Protein AF-A0A1J8QRZ2-F1 (afdb_monomer_lite)

Organism: NCBI:txid180088

Sequence (236 aa):
MCVGFYTLEHPEYALTNITEEYKTYGSSRGDLVSSFLSSTSSRPLEEDVHSLIPCDARYAGFNLLLLAPSAHGENNLSFDGAYATNHGGGGTISVRALTDAERRCGGMSNGIDGQGAEAWPKVQHGLRSFKSIISAVSPGTPEKELAENLFELLTWKSPQMPRARLELRNTIQVEPLTIQGSQDFYGTRLSTVILVKRNGEVLFIERDRWKFVDGTPILSDPSSQREFRFKLQQLD

InterPro domains:
  IPR008551 Transport and Golgi organisation protein 2 [PF05742] (14-209)
  IPR008551 Transport and Golgi organisation protein 2 [PTHR17985] (14-234)

pLDDT: mean 82.51, std 14.22, range [21.55, 95.25]

Structure (mmCIF, N/CA/C/O backbone):
data_AF-A0A1J8QRZ2-F1
#
_entry.id   AF-A0A1J8QRZ2-F1
#
loop_
_atom_site.group_PDB
_atom_site.id
_atom_site.type_symbol
_atom_site.label_atom_id
_atom_site.label_alt_id
_atom_site.label_comp_id
_atom_site.label_asym_id
_atom_site.label_entity_id
_atom_site.label_seq_id
_atom_site.pdbx_PDB_ins_code
_atom_site.Cartn_x
_atom_site.Cartn_y
_atom_site.Cartn_z
_atom_site.occupancy
_atom_site.B_iso_or_equiv
_atom_site.auth_seq_id
_atom_site.auth_comp_id
_atom_site.auth_asym_id
_atom_site.auth_atom_id
_atom_site.pdbx_PDB_model_num
ATOM 1 N N . MET A 1 1 ? -6.855 -4.480 15.068 1.00 21.55 1 MET A N 1
ATOM 2 C CA . MET A 1 1 ? -5.980 -3.472 14.457 1.00 21.55 1 MET A CA 1
ATOM 3 C C . MET A 1 1 ? -5.493 -4.095 13.169 1.00 21.55 1 MET A C 1
ATOM 5 O O . MET A 1 1 ? -4.702 -5.025 13.230 1.00 21.55 1 MET A O 1
ATOM 9 N N . CYS A 1 2 ? -6.097 -3.699 12.054 1.00 23.20 2 CYS A N 1
ATOM 10 C CA . CYS A 1 2 ? -5.606 -4.022 10.720 1.00 23.20 2 CYS A CA 1
ATOM 11 C C . CYS A 1 2 ? -4.668 -2.868 10.336 1.00 23.20 2 CYS A C 1
ATOM 13 O O . CYS A 1 2 ? -5.019 -1.718 10.602 1.00 23.20 2 CYS A O 1
ATOM 15 N N . VAL A 1 3 ? -3.472 -3.150 9.818 1.00 28.30 3 VAL A N 1
ATOM 16 C CA . VAL A 1 3 ? -2.582 -2.111 9.278 1.00 28.30 3 VAL A CA 1
ATOM 17 C C . VAL A 1 3 ? -2.417 -2.394 7.798 1.00 28.30 3 VAL A C 1
ATOM 19 O O . VAL A 1 3 ? -1.728 -3.335 7.406 1.00 28.30 3 VAL A O 1
ATOM 22 N N . GLY A 1 4 ? -3.092 -1.583 6.997 1.00 33.22 4 GLY A N 1
ATOM 23 C CA . GLY A 1 4 ? -2.929 -1.497 5.556 1.00 33.22 4 GLY A CA 1
ATOM 24 C C . GLY A 1 4 ? -2.355 -0.131 5.192 1.00 33.22 4 GLY A C 1
ATOM 25 O O . GLY A 1 4 ? -2.570 0.863 5.886 1.00 33.22 4 GLY A O 1
ATOM 26 N N . PHE A 1 5 ? -1.587 -0.088 4.111 1.00 36.22 5 PHE A N 1
ATOM 27 C CA . PHE A 1 5 ? -1.236 1.155 3.422 1.00 36.22 5 PHE A CA 1
ATOM 28 C C . PHE A 1 5 ? -2.434 1.533 2.491 1.00 36.22 5 PHE A C 1
ATOM 30 O O . PHE A 1 5 ? -3.215 0.641 2.176 1.00 36.22 5 PHE A O 1
ATOM 37 N N . TYR A 1 6 ? -2.546 2.796 2.030 1.00 38.25 6 TYR A N 1
ATOM 38 C CA . TYR A 1 6 ? -3.347 3.326 0.871 1.00 38.25 6 TYR A CA 1
ATOM 39 C C . TYR A 1 6 ? -4.758 3.982 1.035 1.00 38.25 6 TYR A C 1
ATOM 41 O O . TYR A 1 6 ? -5.626 3.499 1.734 1.00 38.25 6 TYR A O 1
ATOM 49 N N . THR A 1 7 ? -4.959 5.079 0.279 1.00 26.14 7 THR A N 1
ATOM 50 C CA . THR A 1 7 ? -6.003 6.152 0.220 1.00 26.14 7 THR A CA 1
ATOM 51 C C . THR A 1 7 ? -7.511 5.810 0.243 1.00 26.14 7 THR A C 1
ATOM 53 O O . THR A 1 7 ? -7.913 4.701 -0.067 1.00 26.14 7 THR A O 1
ATOM 56 N N . LEU A 1 8 ? -8.318 6.837 0.573 1.00 30.48 8 LEU A N 1
ATOM 57 C CA . LEU A 1 8 ? -9.558 6.852 1.376 1.00 30.48 8 LEU A CA 1
ATOM 58 C C . LEU A 1 8 ? -10.948 6.665 0.721 1.00 30.48 8 LEU A C 1
ATOM 60 O O . LEU A 1 8 ? -11.144 6.970 -0.450 1.00 30.48 8 LEU A O 1
ATOM 64 N N . GLU A 1 9 ? -11.869 6.330 1.650 1.00 31.03 9 GLU A N 1
ATOM 65 C CA . GLU A 1 9 ? -13.350 6.271 1.706 1.00 31.03 9 GLU A CA 1
ATOM 66 C C . GLU A 1 9 ? -14.054 5.084 1.030 1.00 31.03 9 GLU A C 1
ATOM 68 O O . GLU A 1 9 ? -14.375 5.160 -0.144 1.00 31.03 9 GLU A O 1
ATOM 73 N N . HIS A 1 10 ? -14.344 4.055 1.856 1.00 38.44 10 HIS A N 1
ATOM 74 C CA . HIS A 1 10 ? -15.215 2.880 1.643 1.00 38.44 10 HIS A CA 1
ATOM 75 C C . HIS A 1 10 ? -15.037 2.096 0.330 1.00 38.44 10 HIS A C 1
ATOM 77 O O . HIS A 1 10 ? -15.152 2.665 -0.744 1.00 38.44 10 HIS A O 1
ATOM 83 N N . PRO A 1 11 ? -15.126 0.757 0.373 1.00 52.44 11 PRO A N 1
ATOM 84 C CA . PRO A 1 11 ? -14.243 -0.234 1.018 1.00 52.44 11 PRO A CA 1
ATOM 85 C C . PRO A 1 11 ? -12.719 -0.035 0.802 1.00 52.44 11 PRO A C 1
ATOM 87 O O . PRO A 1 11 ? -12.290 0.702 -0.080 1.00 52.44 11 PRO A O 1
ATOM 90 N N . GLU A 1 12 ? -11.872 -0.671 1.625 1.00 65.81 12 GLU A N 1
ATOM 91 C CA . GLU A 1 12 ? -10.408 -0.471 1.580 1.00 65.81 12 GLU A CA 1
ATOM 92 C C . GLU A 1 12 ? -9.757 -1.365 0.519 1.00 65.81 12 GLU A C 1
ATOM 94 O O . GLU A 1 12 ? -10.113 -2.532 0.367 1.00 65.81 12 GLU A O 1
ATOM 99 N N . TYR A 1 13 ? -8.767 -0.850 -0.207 1.00 58.78 13 TYR A N 1
ATOM 100 C CA . TYR A 1 13 ? -8.016 -1.643 -1.175 1.00 58.78 13 TYR A CA 1
ATOM 101 C C . TYR A 1 13 ? -6.544 -1.238 -1.226 1.00 58.78 13 TYR A C 1
ATOM 103 O O . TYR A 1 13 ? -6.167 -0.107 -0.927 1.00 58.78 13 TYR A O 1
ATOM 111 N N . ALA A 1 14 ? -5.698 -2.167 -1.657 1.00 72.88 14 ALA A N 1
ATOM 112 C CA . ALA A 1 14 ? -4.287 -1.920 -1.912 1.00 72.88 14 ALA A CA 1
ATOM 113 C C . ALA A 1 14 ? -3.900 -2.519 -3.257 1.00 72.88 14 ALA A C 1
ATOM 115 O O . ALA A 1 14 ? -4.037 -3.722 -3.435 1.00 72.88 14 ALA A O 1
ATOM 116 N N . LEU A 1 15 ? -3.378 -1.713 -4.182 1.00 77.25 15 LEU A N 1
ATOM 117 C CA . LEU A 1 15 ? -2.966 -2.164 -5.514 1.00 77.25 15 LEU A CA 1
ATOM 118 C C . LEU A 1 15 ? -1.449 -2.024 -5.680 1.00 77.25 15 LEU A C 1
ATOM 120 O O . LEU A 1 15 ? -0.901 -0.931 -5.533 1.00 77.25 15 LEU A O 1
ATOM 124 N N . THR A 1 16 ? -0.766 -3.102 -6.062 1.00 78.56 16 THR A N 1
ATOM 125 C CA . THR A 1 16 ? 0.620 -3.043 -6.541 1.00 78.56 16 THR A CA 1
ATOM 126 C C . THR A 1 16 ? 0.708 -3.540 -7.974 1.00 78.56 16 THR A C 1
ATOM 128 O O . THR A 1 16 ? 0.059 -4.501 -8.381 1.00 78.56 16 THR A O 1
ATOM 131 N N . ASN A 1 17 ? 1.554 -2.882 -8.759 1.00 83.88 17 ASN A N 1
ATOM 132 C CA . ASN A 1 17 ? 1.866 -3.326 -10.109 1.00 83.88 17 ASN A CA 1
ATOM 133 C C . ASN A 1 17 ? 2.934 -4.411 -10.026 1.00 83.88 17 ASN A C 1
ATOM 135 O O . ASN A 1 17 ? 3.971 -4.187 -9.400 1.00 83.88 17 ASN A O 1
ATOM 139 N N . ILE A 1 18 ? 2.712 -5.551 -10.674 1.00 85.75 18 ILE A N 1
ATOM 140 C CA . ILE A 1 18 ? 3.735 -6.593 -10.772 1.00 85.75 18 ILE A CA 1
ATOM 141 C C . ILE A 1 18 ? 4.922 -6.050 -11.578 1.00 85.75 18 ILE A C 1
ATOM 143 O O . ILE A 1 18 ? 4.765 -5.313 -12.552 1.00 85.75 18 ILE A O 1
ATOM 147 N N . THR A 1 19 ? 6.130 -6.392 -11.138 1.00 81.94 19 THR A N 1
ATOM 148 C CA . THR A 1 19 ? 7.371 -6.023 -11.823 1.00 81.94 19 THR A CA 1
ATOM 149 C C . THR A 1 19 ? 7.589 -6.954 -13.001 1.00 81.94 19 THR A C 1
ATOM 151 O O . THR A 1 19 ? 8.046 -8.079 -12.831 1.00 81.94 19 THR A O 1
ATOM 154 N N . GLU A 1 20 ? 7.277 -6.466 -14.192 1.00 81.44 20 GLU A N 1
ATOM 155 C CA . GLU A 1 20 ? 7.371 -7.212 -15.443 1.00 81.44 20 GLU A CA 1
ATOM 156 C C . GLU A 1 20 ? 7.857 -6.317 -16.588 1.00 81.44 20 GLU A C 1
ATOM 158 O O . GLU A 1 20 ? 8.000 -5.097 -16.435 1.00 81.44 20 GLU A O 1
ATOM 163 N N . GLU A 1 21 ? 8.139 -6.927 -17.738 1.00 82.06 21 GLU A N 1
ATOM 164 C CA . GLU A 1 21 ? 8.450 -6.188 -18.960 1.00 82.06 21 GLU A CA 1
ATOM 165 C C . GLU A 1 21 ? 7.265 -5.322 -19.392 1.00 82.06 21 GLU A C 1
ATOM 167 O O . GLU A 1 21 ? 6.104 -5.727 -19.306 1.00 82.06 21 GLU A O 1
ATOM 172 N N . TYR A 1 22 ? 7.565 -4.119 -19.881 1.00 79.12 22 TYR A N 1
ATOM 173 C CA . TYR A 1 22 ? 6.534 -3.188 -20.310 1.00 79.12 22 TYR A CA 1
ATOM 174 C C . TYR A 1 22 ? 5.743 -3.757 -21.493 1.00 79.12 22 TYR A C 1
ATOM 176 O O . TYR A 1 22 ? 6.306 -4.084 -22.537 1.00 79.12 22 TYR A O 1
ATOM 184 N N . LYS A 1 23 ? 4.422 -3.828 -21.328 1.00 85.19 23 LYS A N 1
ATOM 185 C CA . LYS A 1 23 ? 3.455 -4.206 -22.361 1.00 85.19 23 LYS A CA 1
ATOM 186 C C . LYS A 1 23 ? 2.244 -3.286 -22.274 1.00 85.19 23 LYS A C 1
ATOM 188 O O . LYS A 1 23 ? 1.902 -2.800 -21.194 1.00 85.19 23 LYS A O 1
ATOM 193 N N . THR A 1 24 ? 1.600 -3.047 -23.409 1.00 85.75 24 THR A N 1
ATOM 194 C CA . THR A 1 24 ? 0.369 -2.260 -23.487 1.00 85.75 24 THR A CA 1
ATOM 195 C C . THR A 1 24 ? -0.848 -3.164 -23.334 1.00 85.75 24 THR A C 1
ATOM 197 O O . THR A 1 24 ? -0.890 -4.277 -23.854 1.00 85.75 24 THR A O 1
ATOM 200 N N . TYR A 1 25 ? -1.847 -2.673 -22.607 1.00 87.62 25 TYR A N 1
ATOM 201 C CA . TYR A 1 25 ? -3.104 -3.369 -22.354 1.00 87.62 25 TYR A CA 1
ATOM 202 C C . TYR A 1 25 ? -4.261 -2.397 -22.570 1.00 87.62 25 TYR A C 1
ATOM 204 O O . TYR A 1 25 ? -4.113 -1.202 -22.323 1.00 87.62 25 TYR A O 1
ATOM 212 N N . GLY A 1 26 ? -5.397 -2.908 -23.047 1.00 85.12 26 GLY A N 1
ATOM 213 C CA . GLY A 1 26 ? -6.588 -2.096 -23.320 1.00 85.12 26 GLY A CA 1
ATOM 214 C C . GLY A 1 26 ? -7.376 -1.694 -22.070 1.00 85.12 26 GLY A C 1
ATOM 215 O O . GLY A 1 26 ? -8.249 -0.840 -22.168 1.00 85.12 26 GLY A O 1
ATOM 216 N N . SER A 1 27 ? -7.074 -2.291 -20.913 1.00 88.50 27 SER A N 1
ATOM 217 C CA . SER A 1 27 ? -7.797 -2.075 -19.655 1.00 88.50 27 SER A CA 1
ATOM 218 C C . SER A 1 27 ? -6.910 -1.413 -18.600 1.00 88.50 27 SER A C 1
ATOM 220 O O . SER A 1 27 ? -5.718 -1.725 -18.483 1.00 88.50 27 SER A O 1
ATOM 222 N N . SER A 1 28 ? -7.493 -0.520 -17.797 1.00 88.19 28 SER A N 1
ATOM 223 C CA . SER A 1 28 ? -6.791 0.167 -16.714 1.00 88.19 28 SER A CA 1
ATOM 224 C C . SER A 1 28 ? -6.999 -0.567 -15.397 1.00 88.19 28 SER A C 1
ATOM 226 O O . SER A 1 28 ? -8.119 -0.871 -15.012 1.00 88.19 28 SER A O 1
ATOM 228 N N . ARG A 1 29 ? -5.936 -0.784 -14.615 1.00 88.06 29 ARG A N 1
ATOM 229 C CA . ARG A 1 29 ? -6.088 -1.320 -13.245 1.00 88.06 29 ARG A CA 1
ATOM 230 C C . ARG A 1 29 ? -6.901 -0.387 -12.336 1.00 88.06 29 ARG A C 1
ATOM 232 O O . ARG A 1 29 ? -7.445 -0.848 -11.341 1.00 88.06 29 ARG A O 1
ATOM 239 N N . GLY A 1 30 ? -7.007 0.897 -12.694 1.00 85.25 30 GLY A N 1
ATOM 240 C CA . GLY A 1 30 ? -7.916 1.835 -12.034 1.00 85.25 30 GLY A CA 1
ATOM 241 C C . GLY A 1 30 ? -9.386 1.427 -12.163 1.00 85.25 30 GLY A C 1
ATOM 242 O O . GLY A 1 30 ? -10.155 1.699 -11.250 1.00 85.25 30 GLY A O 1
ATOM 243 N N . ASP A 1 31 ? -9.756 0.701 -13.221 1.00 85.69 31 ASP A N 1
ATOM 244 C CA . ASP A 1 31 ? -11.123 0.211 -13.426 1.00 85.69 31 ASP A CA 1
ATOM 245 C C . ASP A 1 31 ? -11.501 -0.833 -12.362 1.00 85.69 31 ASP A C 1
ATOM 247 O O . ASP A 1 31 ? -12.634 -0.839 -11.890 1.00 85.69 31 ASP A O 1
ATOM 251 N N . LEU A 1 32 ? -10.547 -1.673 -11.930 1.00 86.75 32 LEU A N 1
ATOM 252 C CA . LEU A 1 32 ? -10.754 -2.683 -10.877 1.00 86.75 32 LEU A CA 1
ATOM 253 C C . LEU A 1 32 ? -11.089 -2.014 -9.542 1.00 86.75 32 LEU A C 1
ATOM 255 O O . LEU A 1 32 ? -12.053 -2.368 -8.870 1.00 86.75 32 LEU A O 1
ATOM 259 N N . VAL A 1 33 ? -10.290 -1.006 -9.194 1.00 84.50 33 VAL A N 1
ATOM 260 C CA . VAL A 1 33 ? -10.463 -0.199 -7.987 1.00 84.50 33 VAL A CA 1
ATOM 261 C C . VAL A 1 33 ? -11.777 0.574 -8.040 1.00 84.50 33 VAL A C 1
ATOM 263 O O . VAL A 1 33 ? -12.567 0.513 -7.105 1.00 84.50 33 VAL A O 1
ATOM 266 N N . SER A 1 34 ? -12.035 1.275 -9.145 1.00 84.69 34 SER A N 1
ATOM 267 C CA . SER A 1 34 ? -13.251 2.069 -9.316 1.00 84.69 34 SER A CA 1
ATOM 268 C C . SER A 1 34 ? -14.506 1.206 -9.240 1.00 84.69 34 SER A C 1
ATOM 270 O O . SER A 1 34 ? -15.484 1.625 -8.625 1.00 84.69 34 SER A O 1
ATOM 272 N N . SER A 1 35 ? -14.486 0.012 -9.842 1.00 84.50 35 SER A N 1
ATOM 273 C CA . SER A 1 35 ? -15.617 -0.921 -9.804 1.00 84.50 35 SER A CA 1
ATOM 274 C C . SER A 1 35 ? -15.887 -1.381 -8.377 1.00 84.50 35 SER A C 1
ATOM 276 O O . SER A 1 35 ? -17.031 -1.353 -7.940 1.00 84.50 35 SER A O 1
ATOM 278 N N . PHE A 1 36 ? -14.837 -1.721 -7.626 1.00 84.50 36 PHE A N 1
ATOM 279 C CA . PHE A 1 36 ? -14.961 -2.110 -6.225 1.00 84.50 36 PHE A CA 1
ATOM 280 C C . PHE A 1 36 ? -15.534 -1.001 -5.339 1.00 84.50 36 PHE A C 1
ATOM 282 O O . PHE A 1 36 ? -16.503 -1.237 -4.625 1.00 84.50 36 PHE A O 1
ATOM 289 N N . LEU A 1 37 ? -14.990 0.215 -5.431 1.00 81.50 37 LEU A N 1
ATOM 290 C CA . LEU A 1 37 ? -15.462 1.363 -4.647 1.00 81.50 37 LEU A CA 1
ATOM 291 C C . LEU A 1 37 ? -16.890 1.789 -5.013 1.00 81.50 37 LEU A C 1
ATOM 293 O O . LEU A 1 37 ? -17.609 2.330 -4.181 1.00 81.50 37 LEU A O 1
ATOM 297 N N . SER A 1 38 ? -17.303 1.551 -6.260 1.00 82.88 38 SER A N 1
ATOM 298 C CA . SER A 1 38 ? -18.662 1.853 -6.726 1.00 82.88 38 SER A CA 1
ATOM 299 C C . SER A 1 38 ? -19.650 0.711 -6.470 1.00 82.88 38 SER A C 1
ATOM 301 O O . SER A 1 38 ? -20.835 0.867 -6.768 1.00 82.88 38 SER A O 1
ATOM 303 N N . SER A 1 39 ? -19.188 -0.440 -5.962 1.00 80.25 39 SER A N 1
ATOM 304 C CA . SER A 1 39 ? -20.065 -1.567 -5.650 1.00 80.25 39 SER A CA 1
ATOM 305 C C . SER A 1 39 ? -20.981 -1.201 -4.491 1.00 80.25 39 SER A C 1
ATOM 307 O O . SER A 1 39 ? -20.533 -0.769 -3.433 1.00 80.25 39 SER A O 1
ATOM 309 N N . THR A 1 40 ? -22.277 -1.415 -4.681 1.00 71.56 40 THR A N 1
ATOM 310 C CA . THR A 1 40 ? -23.293 -1.309 -3.624 1.00 71.56 40 THR A CA 1
ATOM 311 C C . THR A 1 40 ? -23.813 -2.676 -3.199 1.00 71.56 40 THR A C 1
ATOM 313 O O . THR A 1 40 ? -24.847 -2.776 -2.538 1.00 71.56 40 THR A O 1
ATOM 316 N N . SER A 1 41 ? -23.146 -3.747 -3.630 1.00 70.88 41 SER A N 1
ATOM 317 C CA . SER A 1 41 ? -23.621 -5.092 -3.361 1.00 70.88 41 SER A CA 1
ATOM 318 C C . SER A 1 41 ? -23.445 -5.450 -1.888 1.00 70.88 41 SER A C 1
ATOM 320 O O . SER A 1 41 ? -22.466 -5.110 -1.230 1.00 70.88 41 SER A O 1
ATOM 322 N N . SER A 1 42 ? -24.461 -6.133 -1.371 1.00 66.88 42 SER A N 1
ATOM 323 C CA . SER A 1 42 ? -24.522 -6.658 -0.011 1.00 66.88 42 SER A CA 1
ATOM 324 C C . SER A 1 42 ? -24.002 -8.094 0.088 1.00 66.88 42 SER A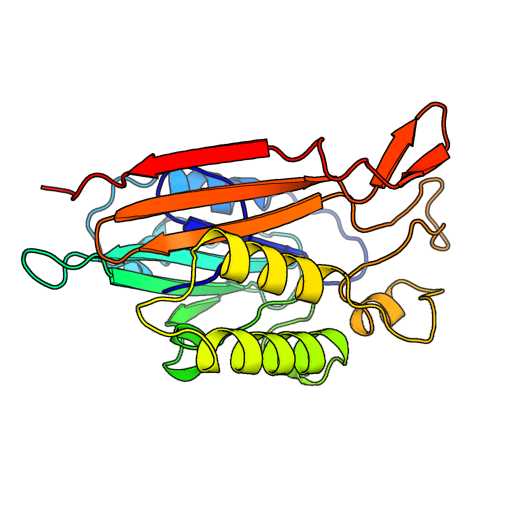 C 1
ATOM 326 O O . SER A 1 42 ? -24.135 -8.728 1.136 1.00 66.88 42 SER A O 1
ATOM 328 N N . ARG A 1 43 ? -23.467 -8.646 -1.010 1.00 71.75 43 ARG A N 1
ATOM 329 C CA . ARG A 1 43 ? -22.933 -10.010 -1.037 1.00 71.75 43 ARG A CA 1
ATOM 330 C C . ARG A 1 43 ? -21.591 -10.086 -0.308 1.00 71.75 43 ARG A C 1
ATOM 332 O O . ARG A 1 43 ? -20.886 -9.082 -0.208 1.00 71.75 43 ARG A O 1
ATOM 339 N N . PRO A 1 44 ? -21.201 -11.284 0.162 1.00 71.81 44 PRO A N 1
ATOM 340 C CA . PRO A 1 44 ? -19.853 -11.508 0.662 1.00 71.81 44 PRO A CA 1
ATOM 341 C C . PRO A 1 44 ? -18.810 -11.075 -0.370 1.00 71.81 44 PRO A C 1
ATOM 343 O O . PRO A 1 44 ? -18.957 -11.352 -1.563 1.00 71.81 44 PRO A O 1
ATOM 346 N N . LEU A 1 45 ? -17.734 -10.443 0.104 1.00 77.44 45 LEU A N 1
ATOM 347 C CA . LEU A 1 45 ? -16.683 -9.863 -0.735 1.00 77.44 45 LEU A CA 1
ATOM 348 C C . LEU A 1 45 ? -16.185 -10.829 -1.824 1.00 77.44 45 LEU A C 1
ATOM 350 O O . LEU A 1 45 ? -15.986 -10.434 -2.965 1.00 77.44 45 LEU A O 1
ATOM 354 N N . GLU A 1 46 ? -16.008 -12.106 -1.493 1.00 69.44 46 GLU A N 1
ATOM 355 C CA . GLU A 1 46 ? -15.500 -13.122 -2.422 1.00 69.44 46 GLU A CA 1
ATOM 356 C C . GLU A 1 46 ? -16.408 -13.329 -3.645 1.00 69.44 46 GLU A C 1
ATOM 358 O O . GLU A 1 46 ? -15.913 -13.451 -4.766 1.00 69.44 46 GLU A O 1
ATOM 363 N N . GLU A 1 47 ? -17.729 -13.319 -3.453 1.00 69.50 47 GLU A N 1
ATOM 364 C CA . GLU A 1 47 ? -18.702 -13.454 -4.544 1.00 69.50 47 GLU A CA 1
ATOM 365 C C . GLU A 1 47 ? -18.781 -12.179 -5.387 1.00 69.50 47 GLU A C 1
ATOM 367 O O . GLU A 1 47 ? -18.948 -12.231 -6.608 1.00 69.50 47 GLU A O 1
ATOM 372 N N . ASP A 1 48 ? -18.620 -11.032 -4.732 1.00 73.69 48 ASP A N 1
ATOM 373 C CA . ASP A 1 48 ? -18.670 -9.720 -5.358 1.00 73.69 48 ASP A CA 1
ATOM 374 C C . ASP A 1 48 ? -17.515 -9.502 -6.330 1.00 73.69 48 ASP A C 1
ATOM 376 O O . ASP A 1 48 ? -17.729 -9.081 -7.467 1.00 73.69 48 ASP A O 1
ATOM 380 N N . VAL A 1 49 ? -16.292 -9.860 -5.936 1.00 75.00 49 VAL A N 1
ATOM 381 C CA . VAL A 1 49 ? -15.090 -9.587 -6.738 1.00 75.00 49 VAL A CA 1
ATOM 382 C C . VAL A 1 49 ? -15.142 -10.266 -8.107 1.00 75.00 49 VAL A C 1
ATOM 384 O O . VAL A 1 49 ? -14.707 -9.676 -9.095 1.00 75.00 49 VAL A O 1
ATOM 387 N N . HIS A 1 50 ? -15.733 -11.458 -8.207 1.00 73.62 50 HIS A N 1
ATOM 388 C CA . HIS A 1 50 ? -15.919 -12.128 -9.497 1.00 73.62 50 HIS A CA 1
ATOM 389 C C . HIS A 1 50 ? -16.861 -11.374 -10.443 1.00 73.62 50 HIS A C 1
ATOM 391 O O . HIS A 1 50 ? -16.700 -11.467 -11.657 1.00 73.62 50 HIS A O 1
ATOM 397 N N . SER A 1 51 ? -17.821 -10.619 -9.905 1.00 73.38 51 SER A N 1
ATOM 398 C CA . SER A 1 51 ? -18.738 -9.793 -10.698 1.00 73.38 51 SER A CA 1
ATOM 399 C C . SER A 1 51 ? -18.161 -8.418 -11.055 1.00 73.38 51 SER A C 1
ATOM 401 O O . SER A 1 51 ? -18.525 -7.847 -12.081 1.00 73.38 51 SER A O 1
ATOM 403 N N . LEU A 1 52 ? -17.233 -7.909 -10.239 1.00 72.44 52 LEU A N 1
ATOM 404 C CA . LEU A 1 52 ? -16.603 -6.595 -10.406 1.00 72.44 52 LEU A CA 1
ATOM 405 C C . LEU A 1 52 ? -15.492 -6.580 -11.458 1.00 72.44 52 LEU A C 1
ATOM 407 O O . LEU A 1 52 ? -15.068 -5.515 -11.904 1.00 72.44 52 LEU A O 1
ATOM 411 N N . ILE A 1 53 ? -15.005 -7.755 -11.845 1.00 71.81 53 ILE A N 1
ATOM 412 C CA . ILE A 1 53 ? -13.876 -7.909 -12.751 1.00 71.81 53 ILE A CA 1
ATOM 413 C C . ILE A 1 53 ? -14.372 -8.554 -14.051 1.00 71.81 53 ILE A C 1
ATOM 415 O O . ILE A 1 53 ? -14.705 -9.741 -14.049 1.00 71.81 53 ILE A O 1
ATOM 419 N N . PRO A 1 54 ? -14.396 -7.822 -15.182 1.00 70.38 54 PRO A N 1
ATOM 420 C CA . PRO A 1 54 ? -14.812 -8.392 -16.457 1.00 70.38 54 PRO A CA 1
ATOM 421 C C . PRO A 1 54 ? -13.913 -9.575 -16.832 1.00 70.38 54 PRO A C 1
ATOM 423 O O . PRO A 1 54 ? -12.698 -9.413 -16.956 1.00 70.38 54 PRO A O 1
ATOM 426 N N . CYS A 1 55 ? -14.500 -10.757 -17.042 1.00 64.75 55 CYS A N 1
ATOM 427 C CA . CYS A 1 55 ? -13.743 -11.991 -17.286 1.00 64.75 55 CYS A CA 1
ATOM 428 C C . CYS A 1 55 ? -12.836 -11.921 -18.529 1.00 64.75 55 CYS A C 1
ATOM 430 O O . CYS A 1 55 ? -11.801 -12.584 -18.569 1.00 64.75 55 CYS A O 1
ATOM 432 N N . ASP A 1 56 ? -13.199 -11.094 -19.514 1.00 74.62 56 ASP A N 1
ATOM 433 C CA . ASP A 1 56 ? -12.465 -10.947 -20.776 1.00 74.62 56 ASP A CA 1
ATOM 434 C C . ASP A 1 56 ? -11.441 -9.800 -20.763 1.00 74.62 56 ASP A C 1
ATOM 436 O O . ASP A 1 56 ? -10.645 -9.656 -21.699 1.00 74.62 56 ASP A O 1
ATOM 440 N N . ALA A 1 57 ? -11.441 -8.962 -19.720 1.00 81.19 57 ALA A N 1
ATOM 441 C CA . ALA A 1 57 ? -10.531 -7.828 -19.642 1.00 81.19 57 ALA A CA 1
ATOM 442 C C . ALA A 1 57 ? -9.098 -8.296 -19.361 1.00 81.19 57 ALA A C 1
ATOM 444 O O . ALA A 1 57 ? -8.829 -9.111 -18.477 1.00 81.19 57 ALA A O 1
ATOM 445 N N . ARG A 1 58 ? -8.142 -7.741 -20.114 1.00 88.25 58 ARG A N 1
ATOM 446 C CA . ARG A 1 58 ? -6.715 -8.021 -19.936 1.00 88.25 58 ARG A CA 1
ATOM 447 C C . ARG A 1 58 ? -6.023 -6.809 -19.353 1.00 88.25 58 ARG A C 1
ATOM 449 O O . ARG A 1 58 ? -5.945 -5.763 -19.991 1.00 88.25 58 ARG A O 1
ATOM 456 N N . TYR A 1 59 ? -5.460 -6.994 -18.169 1.00 90.88 59 TYR A N 1
ATOM 457 C CA . TYR A 1 59 ? -4.737 -5.963 -17.439 1.00 90.88 59 TYR A CA 1
ATOM 458 C C . TYR A 1 59 ? -3.235 -6.226 -17.468 1.00 90.88 59 TYR A C 1
ATOM 460 O O . TYR A 1 59 ? -2.794 -7.375 -17.553 1.00 90.88 59 TYR A O 1
ATOM 468 N N . ALA A 1 60 ? -2.451 -5.161 -17.303 1.00 91.69 60 ALA A N 1
ATOM 469 C CA . ALA A 1 60 ? -1.071 -5.290 -16.842 1.00 91.69 60 ALA A CA 1
ATOM 470 C C . ALA A 1 60 ? -1.022 -6.028 -15.496 1.00 91.69 60 ALA A C 1
ATOM 472 O O . ALA A 1 60 ? -2.000 -6.015 -14.745 1.00 91.69 60 ALA A O 1
ATOM 473 N N . GLY A 1 61 ? 0.110 -6.651 -15.177 1.00 92.25 61 GLY A N 1
ATOM 474 C CA . GLY A 1 61 ? 0.275 -7.438 -13.963 1.00 92.25 61 GLY A CA 1
ATOM 475 C C . GLY A 1 61 ? -0.068 -6.641 -12.699 1.00 92.25 61 GLY A C 1
ATOM 476 O O . GLY A 1 61 ? 0.374 -5.492 -12.543 1.00 92.25 61 GLY A O 1
ATOM 477 N N . PHE A 1 62 ? -0.860 -7.225 -11.801 1.00 91.38 62 PHE A N 1
ATOM 478 C CA . PHE A 1 62 ? -1.274 -6.583 -10.556 1.00 91.38 62 PHE A CA 1
ATOM 479 C C . PHE A 1 62 ? -1.434 -7.562 -9.397 1.00 91.38 62 PHE A C 1
ATOM 481 O O . PHE A 1 62 ? -1.758 -8.726 -9.600 1.00 91.38 62 PHE A O 1
ATOM 488 N N . ASN A 1 63 ? -1.292 -7.032 -8.186 1.00 90.25 63 ASN A N 1
ATOM 489 C CA . ASN A 1 63 ? -1.808 -7.625 -6.962 1.00 90.25 63 ASN A CA 1
ATOM 490 C C . ASN A 1 63 ? -2.729 -6.611 -6.282 1.00 90.25 63 ASN A C 1
ATOM 492 O O . ASN A 1 63 ? -2.389 -5.429 -6.206 1.00 90.25 63 ASN A O 1
ATOM 496 N N . LEU A 1 64 ? -3.887 -7.065 -5.818 1.00 90.81 64 LEU A N 1
ATOM 497 C CA . LEU A 1 64 ? -4.946 -6.233 -5.268 1.00 90.81 64 LEU A CA 1
ATOM 498 C C . LEU A 1 64 ? -5.476 -6.861 -3.976 1.00 90.81 64 LEU A C 1
ATOM 500 O O . LEU A 1 64 ? -6.057 -7.940 -3.996 1.00 90.81 64 LEU A O 1
ATOM 504 N N . LEU A 1 65 ? -5.283 -6.179 -2.854 1.00 90.12 65 LEU A N 1
ATOM 505 C CA . LEU A 1 65 ? -5.971 -6.465 -1.599 1.00 90.12 65 LEU A CA 1
ATOM 506 C C . LEU A 1 65 ? -7.297 -5.713 -1.599 1.00 90.12 65 LEU A C 1
ATOM 508 O O . LEU A 1 65 ? -7.308 -4.533 -1.936 1.00 90.12 65 LEU A O 1
ATOM 512 N N . LEU A 1 66 ? -8.370 -6.369 -1.183 1.00 88.25 66 LEU A N 1
ATOM 513 C CA . LEU A 1 66 ? -9.698 -5.792 -1.005 1.00 88.25 66 LEU A CA 1
ATOM 514 C C . LEU A 1 66 ? -10.160 -6.094 0.416 1.00 88.25 66 LEU A C 1
ATOM 516 O O . LEU A 1 66 ? -10.030 -7.232 0.867 1.00 88.25 66 LEU A O 1
ATOM 520 N N . LEU A 1 67 ? -10.676 -5.089 1.114 1.00 86.31 67 LEU A N 1
ATOM 521 C CA . LEU A 1 67 ? -11.169 -5.168 2.482 1.00 86.31 67 LEU A CA 1
ATOM 522 C C . LEU A 1 67 ? -12.554 -4.524 2.544 1.00 86.31 67 LEU A C 1
ATOM 524 O O . LEU A 1 67 ? -12.705 -3.322 2.328 1.00 86.31 67 LEU A O 1
ATOM 528 N N . ALA A 1 68 ? -13.567 -5.320 2.866 1.00 83.12 68 ALA A N 1
ATOM 529 C CA . ALA A 1 68 ? -14.936 -4.850 3.037 1.00 83.12 68 ALA A CA 1
ATOM 530 C C . ALA A 1 68 ? -15.335 -4.945 4.515 1.00 83.12 68 ALA A C 1
ATOM 532 O O . ALA A 1 68 ? -15.075 -5.978 5.134 1.00 83.12 68 ALA A O 1
ATOM 533 N N . PRO A 1 69 ? -15.946 -3.901 5.106 1.00 78.50 69 PRO A N 1
ATOM 534 C CA . PRO A 1 69 ? -16.512 -3.991 6.446 1.00 78.50 69 PRO A CA 1
ATOM 535 C C . PRO A 1 69 ? -17.479 -5.173 6.551 1.00 78.50 69 PRO A C 1
ATOM 537 O O . PRO A 1 69 ? -18.344 -5.342 5.698 1.00 78.50 69 PRO A O 1
ATOM 540 N N . SER A 1 70 ? -17.345 -5.967 7.609 1.00 75.12 70 SER A N 1
ATOM 541 C CA . SER A 1 70 ? -18.195 -7.124 7.875 1.00 75.12 70 SER A CA 1
ATOM 542 C C . SER A 1 70 ? -18.909 -6.963 9.215 1.00 75.12 70 SER A C 1
ATOM 544 O O . SER A 1 70 ? -18.288 -6.646 10.243 1.00 75.12 70 SER A O 1
ATOM 546 N N . ALA A 1 71 ? -20.230 -7.156 9.197 1.00 64.19 71 ALA A N 1
ATOM 547 C CA . ALA A 1 71 ? -21.112 -7.029 10.352 1.00 64.19 71 ALA A CA 1
ATOM 548 C C . ALA A 1 71 ? -21.065 -8.303 11.212 1.00 64.19 71 ALA A C 1
ATOM 550 O O . ALA A 1 71 ? -22.004 -9.096 11.264 1.00 64.19 71 ALA A O 1
ATOM 551 N N . HIS A 1 72 ? -19.951 -8.518 11.909 1.00 58.75 72 HIS A N 1
ATOM 552 C CA . HIS A 1 72 ? -19.830 -9.591 12.892 1.00 58.75 72 HIS A CA 1
ATOM 553 C C . HIS A 1 72 ? -19.994 -9.046 14.320 1.00 58.75 72 HIS A C 1
ATOM 555 O O . HIS A 1 72 ? -19.023 -8.782 15.029 1.00 58.75 72 HIS A O 1
ATOM 561 N N . GLY A 1 73 ? -21.253 -8.928 14.757 1.00 55.28 73 GLY A N 1
ATOM 562 C CA . GLY A 1 73 ? -21.641 -8.605 16.136 1.00 55.28 73 GLY A CA 1
ATOM 563 C C . GLY A 1 73 ? -21.917 -7.121 16.402 1.00 55.28 73 GLY A C 1
ATOM 564 O O . GLY A 1 73 ? -21.394 -6.239 15.730 1.00 55.28 73 GLY A O 1
ATOM 565 N N . GLU A 1 74 ? -22.733 -6.849 17.425 1.00 58.41 74 GLU A N 1
ATOM 566 C CA . GLU A 1 74 ? -23.416 -5.558 17.630 1.00 58.41 74 GLU A CA 1
ATOM 567 C C . GLU A 1 74 ? -22.506 -4.340 17.902 1.00 58.41 74 GLU A C 1
ATOM 569 O O . GLU A 1 74 ? -23.013 -3.229 17.927 1.00 58.41 74 GLU A O 1
ATOM 574 N N . ASN A 1 75 ? -21.183 -4.481 18.084 1.00 61.62 75 ASN A N 1
ATOM 575 C CA . ASN A 1 75 ? -20.318 -3.347 18.475 1.00 61.62 75 ASN A CA 1
ATOM 576 C C . ASN A 1 75 ? -18.831 -3.429 18.062 1.00 61.62 75 ASN A C 1
ATOM 578 O O . ASN A 1 75 ? -18.020 -2.642 18.551 1.00 61.62 75 ASN A O 1
ATOM 582 N N . ASN A 1 76 ? -18.430 -4.368 17.196 1.00 73.12 76 ASN A N 1
ATOM 583 C CA . ASN A 1 76 ? -17.031 -4.492 16.765 1.00 73.12 76 ASN A CA 1
ATOM 584 C C . ASN A 1 76 ? -16.923 -4.525 15.243 1.00 73.12 76 ASN A C 1
ATOM 586 O O . ASN A 1 76 ? -17.308 -5.502 14.610 1.00 73.12 76 ASN A O 1
ATOM 590 N N . LEU A 1 77 ? -16.308 -3.490 14.677 1.00 78.56 77 LEU A N 1
ATOM 591 C CA . LEU A 1 77 ? -15.931 -3.462 13.274 1.00 78.56 77 LEU A CA 1
ATOM 592 C C . LEU A 1 77 ? -14.937 -4.592 12.975 1.00 78.56 77 LEU A C 1
ATOM 594 O O . LEU A 1 77 ? -13.892 -4.726 13.627 1.00 78.56 77 LEU A O 1
ATOM 598 N N . SER A 1 78 ? -15.271 -5.374 11.956 1.00 81.38 78 SER A N 1
ATOM 599 C CA . SER A 1 78 ? -14.419 -6.393 11.356 1.00 81.38 78 SER A CA 1
ATOM 600 C C . SER A 1 78 ? -14.379 -6.194 9.843 1.00 81.38 78 SER A C 1
ATOM 602 O O . SER A 1 78 ? -15.170 -5.417 9.312 1.00 81.38 78 SER A O 1
ATOM 604 N N . PHE A 1 79 ? -13.446 -6.855 9.164 1.00 82.62 79 PHE A N 1
ATOM 605 C CA . PHE A 1 79 ? -13.315 -6.776 7.715 1.00 82.62 79 PHE A CA 1
ATOM 606 C C . PHE A 1 79 ? -13.191 -8.173 7.129 1.00 82.62 79 PHE A C 1
ATOM 608 O O . PHE A 1 79 ? -12.386 -8.976 7.612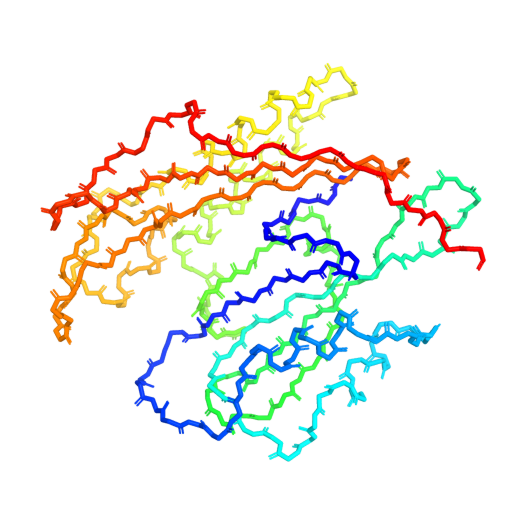 1.00 82.62 79 PHE A O 1
ATOM 615 N N . ASP A 1 80 ? -13.939 -8.413 6.061 1.00 85.06 80 ASP A N 1
ATOM 616 C CA . ASP A 1 80 ? -13.660 -9.493 5.130 1.00 85.06 80 ASP A CA 1
ATOM 617 C C . ASP A 1 80 ? -12.553 -9.045 4.186 1.00 85.06 80 ASP A C 1
ATOM 619 O O . ASP A 1 80 ? -12.494 -7.883 3.784 1.00 85.06 80 ASP A O 1
ATOM 623 N N . GLY A 1 81 ? -11.643 -9.962 3.864 1.00 86.81 81 GLY A N 1
ATOM 624 C CA . GLY A 1 81 ? -10.462 -9.656 3.071 1.00 86.81 81 GLY A CA 1
ATOM 625 C C . GLY A 1 81 ? -10.255 -10.647 1.940 1.00 86.81 81 GLY A C 1
ATOM 626 O O . GLY A 1 81 ? -10.181 -11.856 2.180 1.00 86.81 81 GLY A O 1
ATOM 627 N N . ALA A 1 82 ? -10.087 -10.118 0.731 1.00 89.31 82 ALA A N 1
ATOM 628 C CA . ALA A 1 82 ? -9.791 -10.875 -0.474 1.00 89.31 82 ALA A CA 1
ATOM 629 C C . ALA A 1 82 ? -8.495 -10.381 -1.128 1.00 89.31 82 ALA A C 1
ATOM 631 O O . ALA A 1 82 ? -8.157 -9.198 -1.085 1.00 89.31 82 ALA A O 1
ATOM 632 N N . TYR A 1 83 ? -7.770 -11.304 -1.750 1.00 90.31 83 TYR A N 1
ATOM 633 C CA . TYR A 1 83 ? -6.585 -11.034 -2.550 1.00 90.31 83 TYR A CA 1
ATOM 634 C C . TYR A 1 83 ? -6.859 -11.436 -3.996 1.00 90.31 83 TYR A C 1
ATOM 636 O O . TYR A 1 83 ? -7.160 -12.599 -4.270 1.00 90.31 83 TY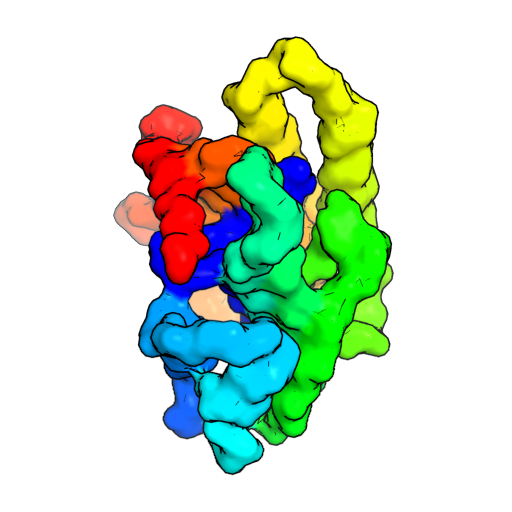R A O 1
ATOM 644 N N . ALA A 1 84 ? -6.744 -10.480 -4.912 1.00 90.50 84 ALA A N 1
ATOM 645 C CA . ALA A 1 84 ? -6.933 -10.661 -6.341 1.00 90.50 84 ALA A CA 1
ATOM 646 C C . ALA A 1 84 ? -5.627 -10.391 -7.098 1.00 90.50 84 ALA A C 1
ATOM 648 O O . ALA A 1 84 ? -4.917 -9.422 -6.835 1.00 90.50 84 ALA A O 1
ATOM 649 N N . THR A 1 85 ? -5.305 -11.237 -8.069 1.00 92.12 85 THR A N 1
ATOM 650 C CA . THR A 1 85 ? -4.118 -11.083 -8.923 1.00 92.12 85 THR A CA 1
ATOM 651 C C . THR A 1 85 ? -4.357 -11.751 -10.269 1.00 92.12 85 THR A C 1
ATOM 653 O O . THR A 1 85 ? -5.120 -12.714 -10.360 1.00 92.12 85 THR A O 1
ATOM 656 N N . ASN A 1 86 ? -3.699 -11.257 -11.315 1.00 92.19 86 ASN A N 1
ATOM 657 C CA . ASN A 1 86 ? -3.641 -11.915 -12.622 1.00 92.19 86 ASN A CA 1
ATOM 658 C C . ASN A 1 86 ? -2.351 -12.720 -12.840 1.00 92.19 86 ASN A C 1
ATOM 660 O O . ASN A 1 86 ? -2.131 -13.213 -13.943 1.00 92.19 86 ASN A O 1
ATOM 664 N N . HIS A 1 87 ? -1.491 -12.846 -11.819 1.00 91.56 87 HIS A N 1
ATOM 665 C CA . HIS A 1 87 ? -0.210 -13.570 -11.880 1.00 91.56 87 HIS A CA 1
ATOM 666 C C . HIS A 1 87 ? 0.757 -13.077 -12.970 1.00 91.56 87 HIS A C 1
ATOM 668 O O . HIS A 1 87 ? 1.666 -13.796 -13.383 1.00 91.56 87 HIS A O 1
ATOM 674 N N . GLY A 1 88 ? 0.570 -11.840 -13.433 1.00 90.94 88 GLY A N 1
ATOM 675 C CA . GLY A 1 88 ? 1.317 -11.246 -14.536 1.00 90.94 88 GLY A CA 1
ATOM 676 C C . GLY A 1 88 ? 0.401 -10.729 -15.641 1.00 90.94 88 GLY A C 1
ATOM 677 O O . GLY A 1 88 ? -0.770 -11.089 -15.761 1.00 90.94 88 GLY A O 1
ATOM 678 N N . GLY A 1 89 ? 0.936 -9.825 -16.450 1.00 91.38 89 GLY A N 1
ATOM 679 C CA . GLY A 1 89 ? 0.179 -9.102 -17.452 1.00 91.38 89 GLY A CA 1
ATOM 680 C C . GLY A 1 89 ? -0.481 -10.017 -18.483 1.00 91.38 89 GLY A C 1
ATOM 681 O O . GLY A 1 89 ? 0.148 -10.889 -19.085 1.00 91.38 89 GLY A O 1
ATOM 682 N N . GLY A 1 90 ? -1.783 -9.802 -18.680 1.00 89.56 90 GLY A N 1
ATOM 683 C CA . GLY A 1 90 ? -2.635 -10.601 -19.558 1.00 89.56 90 GLY A CA 1
ATOM 684 C C . GLY A 1 90 ? -3.000 -11.990 -19.026 1.00 89.56 90 GLY A C 1
ATOM 685 O O . GLY A 1 90 ? -3.632 -12.743 -19.769 1.00 89.56 90 GLY A O 1
ATOM 686 N N . GLY A 1 91 ? -2.605 -12.332 -17.795 1.00 89.94 91 GLY A N 1
ATOM 687 C CA . GLY A 1 91 ? -2.978 -13.580 -17.137 1.00 89.94 91 GLY A CA 1
ATOM 688 C C . GLY A 1 91 ? -4.436 -13.606 -16.669 1.00 89.94 91 GLY A C 1
ATOM 689 O O . GLY A 1 91 ? -5.143 -12.597 -16.689 1.00 89.94 91 GLY A O 1
ATOM 690 N N . THR A 1 92 ? -4.894 -14.794 -16.272 1.00 89.12 92 THR A N 1
ATOM 691 C CA . THR A 1 92 ? -6.244 -15.000 -15.729 1.00 89.12 92 THR A CA 1
ATOM 692 C C . THR A 1 92 ? -6.322 -14.460 -14.311 1.00 89.12 92 THR A C 1
ATOM 694 O O . THR A 1 92 ? -5.444 -14.731 -13.493 1.00 89.12 92 THR A O 1
ATOM 697 N N . ILE A 1 93 ? -7.384 -13.715 -14.016 1.00 88.56 93 ILE A N 1
ATOM 698 C CA . ILE A 1 93 ? -7.597 -13.174 -12.679 1.00 88.56 93 ILE A CA 1
ATOM 699 C C . ILE A 1 93 ? -8.078 -14.288 -11.755 1.00 88.56 93 ILE A C 1
ATOM 701 O O . ILE A 1 93 ? -9.050 -14.982 -12.039 1.00 88.56 93 ILE A O 1
ATOM 705 N N . SER A 1 94 ? -7.378 -14.435 -10.638 1.00 89.00 94 SER A N 1
ATOM 706 C CA . SER A 1 94 ? -7.744 -15.313 -9.534 1.00 89.00 94 SER A CA 1
ATOM 707 C C . SER A 1 94 ? -7.994 -14.483 -8.285 1.00 89.00 94 SER A C 1
ATOM 709 O O . SER A 1 94 ? -7.323 -13.470 -8.073 1.00 89.00 94 SER A O 1
ATOM 711 N N . VAL A 1 95 ? -8.933 -14.937 -7.462 1.00 88.81 95 VAL A N 1
ATOM 712 C CA . VAL A 1 95 ? -9.311 -14.311 -6.195 1.00 88.81 95 VAL A CA 1
ATOM 713 C C . VAL A 1 95 ? -9.258 -15.380 -5.112 1.00 88.81 95 VAL A C 1
ATOM 715 O O . VAL A 1 95 ? -9.643 -16.524 -5.351 1.00 88.81 95 VAL A O 1
ATOM 718 N N . ARG A 1 96 ? -8.766 -15.022 -3.927 1.00 90.19 96 ARG A N 1
ATOM 719 C CA . ARG A 1 96 ? -8.760 -15.898 -2.751 1.00 90.19 96 ARG A CA 1
ATOM 720 C C . ARG A 1 96 ? -9.012 -15.110 -1.475 1.00 90.19 96 ARG A C 1
ATOM 722 O O . ARG A 1 96 ? -8.649 -13.938 -1.389 1.00 90.19 96 ARG A O 1
ATOM 729 N N . ALA A 1 97 ? -9.540 -15.780 -0.459 1.00 89.69 97 ALA A N 1
ATOM 730 C CA . ALA A 1 97 ? -9.565 -15.250 0.896 1.00 89.69 97 ALA A CA 1
ATOM 731 C C . ALA A 1 97 ? -8.139 -15.011 1.426 1.00 89.69 97 ALA A C 1
ATOM 733 O O . ALA A 1 97 ? -7.193 -15.738 1.089 1.00 89.69 97 ALA A O 1
ATOM 734 N N . LEU A 1 98 ? -7.987 -14.030 2.318 1.00 87.88 98 LEU A N 1
ATOM 735 C CA . LEU A 1 98 ? -6.774 -13.913 3.126 1.00 87.88 98 LEU A CA 1
ATOM 736 C C . LEU A 1 98 ? -6.687 -15.062 4.128 1.00 87.88 98 LEU A C 1
ATOM 738 O O . LEU A 1 98 ? -7.644 -15.332 4.859 1.00 87.88 98 LEU A O 1
ATOM 742 N N . THR A 1 99 ? -5.509 -15.668 4.228 1.00 89.19 99 THR A N 1
ATOM 743 C CA . THR A 1 99 ? -5.193 -16.633 5.283 1.00 89.19 99 THR A CA 1
ATOM 744 C C . THR A 1 99 ? -5.187 -15.961 6.656 1.00 89.19 99 THR A C 1
ATOM 746 O O . THR A 1 99 ? -4.930 -14.764 6.791 1.00 89.19 99 THR A O 1
ATOM 749 N N . ASP A 1 100 ? -5.365 -16.743 7.719 1.00 85.94 100 ASP A N 1
ATOM 750 C CA . ASP A 1 100 ? -5.267 -16.252 9.099 1.00 85.94 100 ASP A CA 1
ATOM 751 C C . ASP A 1 100 ? -3.936 -15.552 9.411 1.00 85.94 100 ASP A C 1
ATOM 753 O O . ASP A 1 100 ? -3.878 -14.622 10.219 1.00 85.94 100 ASP A O 1
ATOM 757 N N . ALA A 1 101 ? -2.845 -16.006 8.790 1.00 86.44 101 ALA A N 1
ATOM 758 C CA . ALA A 1 101 ? -1.537 -15.388 8.950 1.00 86.44 101 ALA A CA 1
ATOM 759 C C . ALA A 1 101 ? -1.489 -14.004 8.285 1.00 86.44 101 ALA A C 1
ATOM 761 O O . ALA A 1 101 ? -0.990 -13.057 8.897 1.00 86.44 101 ALA A O 1
ATOM 762 N N . GLU A 1 102 ? -2.049 -13.876 7.079 1.00 87.50 102 GLU A N 1
ATOM 763 C CA . GLU A 1 102 ? -2.143 -12.609 6.346 1.00 87.50 102 GLU A CA 1
ATOM 764 C C . GLU A 1 102 ? -3.071 -11.611 7.049 1.00 87.50 102 GLU A C 1
ATOM 766 O O . GLU A 1 102 ? -2.720 -10.440 7.170 1.00 87.50 102 GLU A O 1
ATOM 771 N N . ARG A 1 103 ? -4.194 -12.082 7.607 1.00 85.25 103 ARG A N 1
ATOM 772 C CA . ARG A 1 103 ? -5.127 -11.258 8.397 1.00 85.25 103 ARG A CA 1
ATOM 773 C C . ARG A 1 103 ? -4.478 -10.658 9.649 1.00 85.25 103 ARG A C 1
ATOM 775 O O . ARG A 1 103 ? -4.869 -9.584 10.093 1.00 85.25 103 ARG A O 1
ATOM 782 N N . ARG A 1 104 ? -3.500 -11.351 10.247 1.00 83.62 104 ARG A N 1
ATOM 783 C CA . ARG A 1 104 ? -2.769 -10.867 11.432 1.00 83.62 104 ARG A CA 1
ATOM 784 C C . ARG A 1 104 ? -1.596 -9.966 11.061 1.00 83.62 104 ARG A C 1
ATOM 786 O O . ARG A 1 104 ? -1.467 -8.875 11.609 1.00 83.62 104 ARG A O 1
ATOM 793 N N . CYS A 1 105 ? -0.711 -10.456 10.193 1.00 85.06 105 CYS A N 1
ATOM 794 C CA . CYS A 1 105 ? 0.526 -9.782 9.798 1.00 85.06 105 CYS A CA 1
ATOM 795 C C . CYS A 1 105 ? 0.943 -10.180 8.373 1.00 85.06 105 CYS A C 1
ATOM 797 O O . CYS A 1 105 ? 1.989 -10.811 8.184 1.00 85.06 105 CYS A O 1
ATOM 799 N N . GLY A 1 106 ? 0.105 -9.848 7.390 1.00 86.12 106 GLY A N 1
ATOM 800 C CA . GLY A 1 106 ? 0.375 -10.034 5.966 1.00 86.12 106 GLY A CA 1
ATOM 801 C C . GLY A 1 106 ? 1.217 -8.919 5.351 1.00 86.12 106 GLY A C 1
ATOM 802 O O . GLY A 1 106 ? 1.459 -7.877 5.955 1.00 86.12 106 GLY A O 1
ATOM 803 N N . GLY A 1 107 ? 1.678 -9.153 4.125 1.00 84.38 107 GLY A N 1
ATOM 804 C CA . GLY A 1 107 ? 2.430 -8.177 3.349 1.00 84.38 107 GLY A CA 1
ATOM 805 C C . GLY A 1 107 ? 2.247 -8.438 1.865 1.00 84.38 107 GLY A C 1
ATOM 806 O O . GLY A 1 107 ? 2.223 -9.586 1.433 1.00 84.38 107 GLY A O 1
ATOM 807 N N . MET A 1 108 ? 2.129 -7.366 1.090 1.00 86.50 108 MET A N 1
ATOM 808 C CA . MET A 1 108 ? 1.993 -7.422 -0.361 1.00 86.50 108 MET A CA 1
ATOM 809 C C . MET A 1 108 ? 3.160 -6.680 -1.007 1.00 86.50 108 MET A C 1
ATOM 811 O O . MET A 1 108 ? 3.655 -5.684 -0.482 1.00 86.50 108 MET A O 1
ATOM 815 N N . SER A 1 109 ? 3.621 -7.174 -2.153 1.00 85.88 109 SER A N 1
ATOM 816 C CA . SER A 1 109 ? 4.703 -6.547 -2.907 1.00 85.88 109 SER A CA 1
ATOM 817 C C . SER A 1 109 ? 4.372 -6.481 -4.394 1.00 85.88 109 SER A C 1
ATOM 819 O O . SER A 1 109 ? 3.310 -6.911 -4.834 1.00 85.88 109 SER A O 1
ATOM 821 N N . ASN A 1 110 ? 5.291 -5.920 -5.168 1.00 85.25 110 ASN A N 1
ATOM 822 C CA . ASN A 1 110 ? 5.277 -5.897 -6.627 1.00 85.25 110 ASN A CA 1
ATOM 823 C C . ASN A 1 110 ? 5.876 -7.170 -7.265 1.00 85.25 110 ASN A C 1
ATOM 825 O O . ASN A 1 110 ? 6.265 -7.140 -8.433 1.00 85.25 110 ASN A O 1
ATOM 829 N N . GLY A 1 111 ? 6.039 -8.255 -6.507 1.00 85.56 111 GLY A N 1
ATOM 830 C CA . GLY A 1 111 ? 6.351 -9.578 -7.051 1.00 85.56 111 GLY A CA 1
ATOM 831 C C . GLY A 1 111 ? 5.089 -10.338 -7.449 1.00 85.56 111 GLY A C 1
ATOM 832 O O . GLY A 1 111 ? 3.993 -9.968 -7.041 1.00 85.56 111 GLY A O 1
ATOM 833 N N . ILE A 1 112 ? 5.240 -11.388 -8.253 1.00 87.38 112 ILE A N 1
ATOM 834 C CA . ILE A 1 112 ? 4.127 -12.277 -8.606 1.00 87.38 112 ILE A CA 1
ATOM 835 C C . ILE A 1 112 ? 3.777 -13.123 -7.371 1.00 87.38 112 ILE A C 1
ATOM 837 O O . ILE A 1 112 ? 4.678 -13.720 -6.770 1.00 87.38 112 ILE A O 1
ATOM 841 N N . ASP A 1 113 ? 2.498 -13.150 -6.981 1.00 84.56 113 ASP A N 1
ATOM 842 C CA . ASP A 1 113 ? 2.029 -13.962 -5.850 1.00 84.56 113 ASP A CA 1
ATOM 843 C C . ASP A 1 113 ? 2.365 -15.446 -6.071 1.00 84.56 113 ASP A C 1
ATOM 845 O O . ASP A 1 113 ? 2.278 -15.963 -7.185 1.00 84.56 113 ASP A O 1
ATOM 849 N N . GLY A 1 114 ? 2.824 -16.129 -5.023 1.00 83.94 114 GLY A N 1
ATOM 850 C CA . GLY A 1 114 ? 3.232 -17.538 -5.102 1.00 83.94 114 GLY A CA 1
ATOM 851 C C . GLY A 1 114 ? 4.501 -17.838 -5.919 1.00 83.94 114 GLY A C 1
ATOM 852 O O . GLY A 1 114 ? 4.841 -19.009 -6.076 1.00 83.94 114 GLY A O 1
ATOM 853 N N . GLN A 1 115 ? 5.226 -16.829 -6.422 1.00 88.00 115 GLN A N 1
ATOM 854 C CA . GLN A 1 115 ? 6.476 -17.020 -7.180 1.00 88.00 115 GLN A CA 1
ATOM 855 C C . GLN A 1 115 ? 7.710 -16.417 -6.485 1.00 88.00 115 GLN A C 1
ATOM 857 O O . GLN A 1 115 ? 8.544 -15.756 -7.110 1.00 88.00 115 GLN A O 1
ATOM 862 N N . GLY A 1 116 ? 7.856 -16.638 -5.176 1.00 85.94 116 GLY A N 1
ATOM 863 C CA . GLY A 1 116 ? 9.089 -16.317 -4.449 1.00 85.94 116 GLY A CA 1
ATOM 864 C C . GLY A 1 116 ? 9.231 -14.855 -4.019 1.00 85.94 116 GLY A C 1
ATOM 865 O O . GLY A 1 116 ? 10.298 -14.454 -3.544 1.00 85.94 116 GLY A O 1
ATOM 866 N N . ALA A 1 117 ? 8.186 -14.036 -4.174 1.00 86.12 117 ALA A N 1
ATOM 867 C CA . ALA A 1 117 ? 8.168 -12.650 -3.707 1.00 86.12 117 ALA A CA 1
ATOM 868 C C . ALA A 1 117 ? 8.305 -12.553 -2.177 1.00 86.12 117 ALA A C 1
ATOM 870 O O . ALA A 1 117 ? 8.890 -11.608 -1.649 1.00 86.12 117 ALA A O 1
ATOM 871 N N . GLU A 1 118 ? 7.825 -13.566 -1.461 1.00 86.31 118 GLU A N 1
ATOM 872 C CA . GLU A 1 118 ? 7.974 -13.725 -0.022 1.00 86.31 118 GLU A CA 1
ATOM 873 C C . GLU A 1 118 ? 9.442 -13.801 0.411 1.00 86.31 118 GLU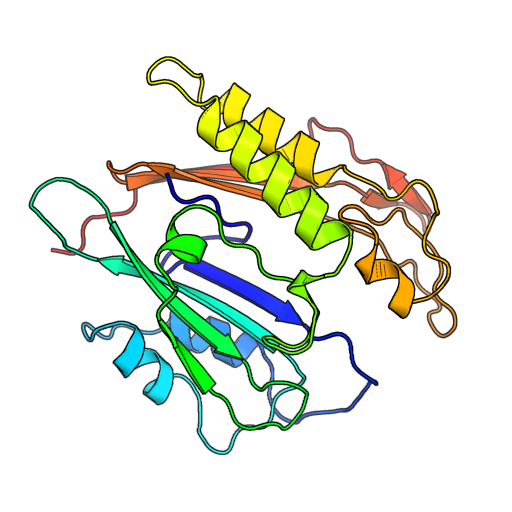 A C 1
ATOM 875 O O . GLU A 1 118 ? 9.775 -13.345 1.501 1.00 86.31 118 GLU A O 1
ATOM 880 N N . ALA A 1 119 ? 10.342 -14.306 -0.439 1.00 91.38 119 ALA A N 1
ATOM 881 C CA . ALA A 1 119 ? 11.770 -14.404 -0.141 1.00 91.38 119 ALA A CA 1
ATOM 882 C C . ALA A 1 119 ? 12.524 -13.076 -0.338 1.00 91.38 119 ALA A C 1
ATOM 884 O O . ALA A 1 119 ? 13.719 -12.986 -0.049 1.00 91.38 119 ALA A O 1
ATOM 885 N N . TRP A 1 120 ? 11.862 -12.030 -0.840 1.00 91.75 120 TRP A N 1
ATOM 886 C CA . TRP A 1 120 ? 12.516 -10.756 -1.113 1.00 91.75 120 TRP A CA 1
ATOM 887 C C . TRP A 1 120 ? 12.948 -10.056 0.186 1.00 91.75 120 TRP A C 1
ATOM 889 O O . TRP A 1 120 ? 12.148 -9.970 1.125 1.00 91.75 120 TRP A O 1
ATOM 899 N N . PRO A 1 121 ? 14.167 -9.477 0.253 1.00 93.81 121 PRO A N 1
ATOM 900 C CA . PRO A 1 121 ? 14.681 -8.878 1.486 1.00 93.81 121 PRO A CA 1
ATOM 901 C C . PRO A 1 121 ? 13.764 -7.814 2.091 1.00 93.81 121 PRO A C 1
ATOM 903 O O . PRO A 1 121 ? 13.568 -7.799 3.305 1.00 93.81 121 PRO A O 1
ATOM 906 N N . LYS A 1 122 ? 13.140 -6.970 1.258 1.00 92.50 122 LYS A N 1
ATOM 907 C CA . LYS A 1 122 ? 12.210 -5.938 1.736 1.00 92.50 122 LYS A CA 1
ATOM 908 C C . LYS A 1 122 ? 10.946 -6.516 2.367 1.00 92.50 122 LYS A C 1
ATOM 910 O O . LYS A 1 122 ? 10.440 -5.952 3.329 1.00 92.50 122 LYS A O 1
ATOM 915 N N . VAL A 1 123 ? 10.455 -7.640 1.841 1.00 90.69 123 VAL A N 1
ATOM 916 C CA . VAL A 1 123 ? 9.247 -8.308 2.342 1.00 90.69 123 VAL A CA 1
ATOM 917 C C . VAL A 1 123 ? 9.565 -8.980 3.671 1.00 90.69 123 VAL A C 1
ATOM 919 O O . VAL A 1 123 ? 8.864 -8.760 4.653 1.00 90.69 123 VAL A O 1
ATOM 922 N N . GLN A 1 124 ? 10.679 -9.712 3.742 1.00 93.31 124 GLN A N 1
ATOM 923 C CA . GLN A 1 124 ? 11.148 -10.342 4.978 1.00 93.31 124 GLN A CA 1
ATOM 924 C C . GLN A 1 124 ? 11.430 -9.319 6.085 1.00 93.31 124 GLN A C 1
ATOM 926 O O . GLN A 1 124 ? 11.011 -9.518 7.227 1.00 93.31 124 GLN A O 1
ATOM 931 N N . HIS A 1 125 ? 12.114 -8.218 5.757 1.00 93.88 125 HIS A N 1
ATOM 932 C CA . HIS A 1 125 ? 12.366 -7.138 6.707 1.00 93.88 125 HIS A CA 1
ATOM 933 C C . HIS A 1 125 ? 11.057 -6.474 7.146 1.00 93.88 125 HIS A C 1
ATOM 935 O O . HIS A 1 125 ? 10.787 -6.409 8.341 1.00 93.88 125 HIS A O 1
ATOM 941 N N . GLY A 1 126 ? 10.223 -6.048 6.192 1.00 93.12 126 GLY A N 1
ATOM 942 C CA . GLY A 1 126 ? 8.950 -5.385 6.468 1.00 93.12 126 GLY A CA 1
ATOM 943 C C . GLY A 1 126 ? 8.041 -6.227 7.358 1.00 93.12 126 GLY A C 1
ATOM 944 O O . GLY A 1 126 ? 7.591 -5.746 8.390 1.00 93.12 126 GLY A O 1
ATOM 945 N N . LEU A 1 127 ? 7.847 -7.511 7.041 1.00 92.94 127 LEU A N 1
ATOM 946 C CA . LEU A 1 127 ? 7.024 -8.415 7.850 1.00 92.94 127 LEU A CA 1
ATOM 947 C C . LEU A 1 127 ? 7.588 -8.632 9.256 1.00 92.94 127 LEU A C 1
ATOM 949 O O . LEU A 1 127 ? 6.824 -8.709 10.217 1.00 92.94 127 LEU A O 1
ATOM 953 N N . ARG A 1 128 ? 8.912 -8.747 9.399 1.00 95.25 128 ARG A N 1
ATOM 954 C CA . ARG A 1 128 ? 9.557 -8.909 10.709 1.00 95.25 128 ARG A CA 1
ATOM 955 C C . ARG A 1 128 ? 9.392 -7.658 11.566 1.00 95.25 128 ARG A C 1
ATOM 957 O O . ARG A 1 128 ? 8.954 -7.769 12.709 1.00 95.25 128 ARG A O 1
ATOM 964 N N . SER A 1 129 ? 9.713 -6.492 11.012 1.00 95.06 129 SER A N 1
ATOM 965 C CA . SER A 1 129 ? 9.591 -5.202 11.695 1.00 95.06 129 SER A CA 1
ATOM 966 C C . SER A 1 129 ? 8.134 -4.918 12.050 1.00 95.06 129 SER A C 1
ATOM 968 O O . SER A 1 129 ? 7.838 -4.569 13.188 1.00 95.06 129 SER A O 1
ATOM 970 N N . PHE A 1 130 ? 7.206 -5.191 11.131 1.00 93.69 130 PHE A N 1
ATOM 971 C CA . PHE A 1 130 ? 5.775 -5.033 11.362 1.00 93.69 130 PHE A CA 1
ATOM 972 C C . PHE A 1 130 ? 5.281 -5.920 12.509 1.00 93.69 130 PHE A C 1
ATOM 974 O O . PHE A 1 130 ? 4.670 -5.425 13.453 1.00 93.69 130 PHE A O 1
ATOM 981 N N . LYS A 1 131 ? 5.621 -7.217 12.494 1.00 92.81 131 LYS A N 1
ATOM 982 C CA . LYS A 1 131 ? 5.295 -8.143 13.592 1.00 92.81 131 LYS A CA 1
ATOM 983 C C . LYS A 1 131 ? 5.845 -7.659 14.931 1.00 92.81 131 LYS A C 1
ATOM 985 O O . LYS A 1 131 ? 5.141 -7.751 15.933 1.00 92.81 131 LYS A O 1
ATOM 990 N N . SER A 1 132 ? 7.072 -7.137 14.951 1.00 94.88 132 SER A N 1
ATOM 991 C CA . SER A 1 132 ? 7.682 -6.584 16.164 1.00 94.88 132 SER A CA 1
ATOM 992 C C . SER A 1 132 ? 6.912 -5.371 16.688 1.00 94.88 132 SER A C 1
ATOM 994 O O . SER A 1 132 ? 6.640 -5.307 17.882 1.00 94.88 132 SER A O 1
ATOM 996 N N . ILE A 1 133 ? 6.531 -4.443 15.804 1.00 93.69 133 ILE A N 1
ATOM 997 C CA . ILE A 1 133 ? 5.758 -3.246 16.160 1.00 93.69 133 ILE A CA 1
ATOM 998 C C . ILE A 1 133 ? 4.404 -3.652 16.741 1.00 93.69 133 ILE A C 1
ATOM 1000 O O . ILE A 1 133 ? 4.072 -3.242 17.847 1.00 93.69 133 ILE A O 1
ATOM 1004 N N . ILE A 1 134 ? 3.653 -4.511 16.044 1.00 89.88 134 ILE A N 1
ATOM 1005 C CA . ILE A 1 134 ? 2.321 -4.947 16.490 1.00 89.88 134 ILE A CA 1
ATOM 1006 C C . ILE A 1 134 ? 2.385 -5.735 17.801 1.00 89.88 134 ILE A C 1
ATOM 1008 O O . ILE A 1 134 ? 1.526 -5.552 18.658 1.00 89.88 134 ILE A O 1
ATOM 1012 N N . SER A 1 135 ? 3.409 -6.570 17.995 1.00 90.12 135 SER A N 1
ATOM 1013 C CA . SER A 1 135 ? 3.575 -7.341 19.237 1.00 90.12 135 SER A CA 1
ATOM 1014 C C . SER A 1 135 ? 3.928 -6.467 20.445 1.00 90.12 135 SER A C 1
ATOM 1016 O O . SER A 1 135 ? 3.709 -6.888 21.577 1.00 90.12 135 SER A O 1
ATOM 1018 N N . ALA A 1 136 ? 4.473 -5.268 20.218 1.00 91.06 136 ALA A N 1
ATOM 1019 C CA . ALA A 1 136 ? 4.785 -4.299 21.267 1.00 91.06 136 ALA A CA 1
ATOM 1020 C C . ALA A 1 136 ? 3.599 -3.381 21.621 1.00 91.06 136 ALA A C 1
ATOM 1022 O O . ALA A 1 136 ? 3.659 -2.672 22.626 1.00 91.06 136 ALA A O 1
ATOM 1023 N N . VAL A 1 137 ? 2.520 -3.381 20.825 1.00 88.50 137 VAL A N 1
ATOM 1024 C CA . VAL A 1 137 ? 1.327 -2.570 21.104 1.00 88.50 137 VAL A CA 1
ATOM 1025 C C . VAL A 1 137 ? 0.619 -3.096 22.350 1.00 88.50 137 VAL A C 1
ATOM 1027 O O . VAL A 1 137 ? 0.253 -4.266 22.443 1.00 88.50 137 VAL A O 1
ATOM 1030 N N . SER A 1 138 ? 0.360 -2.194 23.290 1.00 88.38 138 SER A N 1
ATOM 1031 C CA . SER A 1 138 ? -0.419 -2.439 24.502 1.00 88.38 138 SER A CA 1
ATOM 1032 C C . SER A 1 138 ? -1.659 -1.532 24.531 1.00 88.38 138 SER A C 1
ATOM 1034 O O . SER A 1 138 ? -1.711 -0.554 23.783 1.00 88.38 138 SER A O 1
ATOM 1036 N N . PRO A 1 139 ? -2.658 -1.785 25.401 1.00 81.25 139 PRO A N 1
ATOM 1037 C CA . PRO A 1 139 ? -3.841 -0.924 25.512 1.00 81.25 139 PRO A CA 1
ATOM 1038 C C . PRO A 1 139 ? -3.541 0.558 25.796 1.00 81.25 139 PRO A C 1
ATOM 1040 O O . PRO A 1 139 ? -4.372 1.407 25.495 1.00 81.25 139 PRO A O 1
ATOM 1043 N N . GLY A 1 140 ? -2.375 0.869 26.373 1.00 84.19 140 GLY A N 1
ATOM 1044 C CA . GLY A 1 140 ? -1.939 2.237 26.661 1.00 84.19 140 GLY A CA 1
ATOM 1045 C C . GLY A 1 140 ? -1.054 2.869 25.586 1.00 84.19 140 GLY A C 1
ATOM 1046 O O . GLY A 1 140 ? -0.704 4.037 25.727 1.00 84.19 140 GLY A O 1
ATOM 1047 N N . THR A 1 141 ? -0.672 2.130 24.538 1.00 87.12 141 THR A N 1
ATOM 1048 C CA . THR A 1 141 ? 0.200 2.652 23.478 1.00 87.12 141 THR A CA 1
ATOM 1049 C C . THR A 1 141 ? -0.512 3.789 22.737 1.00 87.12 141 THR A C 1
ATOM 1051 O O . THR A 1 141 ? -1.571 3.557 22.144 1.00 87.12 141 THR A O 1
ATOM 1054 N N . PRO A 1 142 ? 0.040 5.016 22.735 1.00 91.81 142 PRO A N 1
ATOM 1055 C CA . PRO A 1 142 ? -0.539 6.128 21.998 1.00 91.81 142 PRO A CA 1
ATOM 1056 C C . PRO A 1 142 ? -0.623 5.820 20.499 1.00 91.81 142 PRO A C 1
ATOM 1058 O O . PRO A 1 142 ? 0.345 5.379 19.885 1.00 91.81 142 PRO A O 1
ATOM 1061 N N . GLU A 1 143 ? -1.761 6.127 19.878 1.00 91.12 143 GLU A N 1
ATOM 1062 C CA . GLU A 1 143 ? -1.979 5.926 18.435 1.00 91.12 143 GLU A CA 1
ATOM 1063 C C . GLU A 1 143 ? -0.902 6.611 17.578 1.00 91.12 143 GLU A C 1
ATOM 1065 O O . GLU A 1 143 ? -0.421 6.042 16.600 1.00 91.12 143 GLU A O 1
ATOM 1070 N N . LYS A 1 144 ? -0.474 7.810 17.991 1.00 91.69 144 LYS A N 1
ATOM 1071 C CA . LYS A 1 144 ? 0.616 8.545 17.345 1.00 91.69 144 LYS A CA 1
ATOM 1072 C C . LYS A 1 144 ? 1.935 7.773 17.393 1.00 91.69 144 LYS A C 1
ATOM 1074 O O . LYS A 1 144 ? 2.633 7.725 16.391 1.00 91.69 144 LYS A O 1
ATOM 1079 N N . GLU A 1 145 ? 2.268 7.156 18.526 1.00 93.88 145 GLU A N 1
ATOM 1080 C CA . GLU A 1 145 ? 3.498 6.367 18.671 1.00 93.88 145 GLU A CA 1
ATOM 1081 C C . GLU A 1 145 ? 3.494 5.166 17.720 1.00 93.88 145 GLU A C 1
ATOM 1083 O O . GLU A 1 145 ? 4.472 4.923 17.015 1.00 93.88 145 GLU A O 1
ATOM 1088 N N . LEU A 1 146 ? 2.363 4.460 17.631 1.00 93.38 146 LEU A N 1
ATOM 1089 C CA . LEU A 1 146 ? 2.197 3.381 16.662 1.00 93.38 146 LEU A CA 1
ATOM 1090 C C 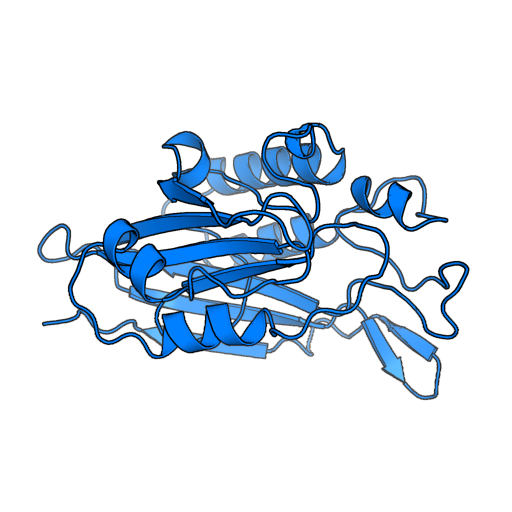. LEU A 1 146 ? 2.371 3.882 15.221 1.00 93.38 146 LEU A C 1
ATOM 1092 O O . LEU A 1 146 ? 3.092 3.254 14.446 1.00 93.38 146 LEU A O 1
ATOM 1096 N N . ALA A 1 147 ? 1.737 5.000 14.860 1.00 91.88 147 ALA A N 1
ATOM 1097 C CA . ALA A 1 147 ? 1.869 5.574 13.525 1.00 91.88 147 ALA A CA 1
ATOM 1098 C C . ALA A 1 147 ? 3.328 5.928 13.192 1.00 91.88 147 ALA A C 1
ATOM 1100 O O . ALA A 1 147 ? 3.799 5.584 12.109 1.00 91.88 147 ALA A O 1
ATOM 1101 N N . GLU A 1 148 ? 4.066 6.547 14.121 1.00 94.19 148 GLU A N 1
ATOM 1102 C CA . GLU A 1 148 ? 5.489 6.856 13.926 1.00 94.19 148 GLU A CA 1
ATOM 1103 C C . GLU A 1 148 ? 6.336 5.594 13.739 1.00 94.19 148 GLU A C 1
ATOM 1105 O O . GLU A 1 148 ? 7.135 5.535 12.807 1.00 94.19 148 GLU A O 1
ATOM 1110 N N . ASN A 1 149 ? 6.122 4.556 14.552 1.00 94.88 149 ASN A N 1
ATOM 1111 C CA . ASN A 1 149 ? 6.840 3.286 14.413 1.00 94.88 149 ASN A CA 1
ATOM 1112 C C . ASN A 1 149 ? 6.590 2.628 13.044 1.00 94.88 149 ASN A C 1
ATOM 1114 O O . ASN A 1 149 ? 7.503 2.065 12.436 1.00 94.88 149 ASN A O 1
ATOM 1118 N N . LEU A 1 150 ? 5.360 2.717 12.527 1.00 94.19 150 LEU A N 1
ATOM 1119 C CA . LEU A 1 150 ? 5.011 2.215 11.195 1.00 94.19 150 LEU A CA 1
ATOM 1120 C C . LEU A 1 150 ? 5.639 3.052 10.074 1.00 94.19 150 LEU A C 1
ATOM 1122 O O . LEU A 1 150 ? 6.091 2.493 9.074 1.00 94.19 150 LEU A O 1
ATOM 1126 N N . PHE A 1 151 ? 5.711 4.374 10.232 1.00 93.31 151 PHE A N 1
ATOM 1127 C CA . PHE A 1 151 ? 6.439 5.220 9.288 1.00 93.31 151 PHE A CA 1
ATOM 1128 C C . PHE A 1 151 ? 7.941 4.965 9.316 1.00 93.31 151 PHE A C 1
ATOM 1130 O O . PHE A 1 151 ? 8.558 4.984 8.255 1.00 93.31 151 PHE A O 1
ATOM 1137 N N . GLU A 1 152 ? 8.520 4.687 10.482 1.00 94.94 152 GLU A N 1
ATOM 1138 C CA . GLU A 1 152 ? 9.936 4.343 10.595 1.00 94.94 152 GLU A CA 1
ATOM 1139 C C . GLU A 1 152 ? 10.249 3.031 9.868 1.00 94.94 152 GLU A C 1
ATOM 1141 O O . GLU A 1 152 ? 11.205 2.963 9.100 1.00 94.94 152 GLU A O 1
ATOM 1146 N N . LEU A 1 153 ? 9.384 2.016 9.982 1.00 94.88 153 LEU A N 1
ATOM 1147 C CA . LEU A 1 153 ? 9.484 0.800 9.166 1.00 94.88 153 LEU A CA 1
ATOM 1148 C C . LEU A 1 153 ? 9.540 1.116 7.664 1.00 94.88 153 LEU A C 1
ATOM 1150 O O . LEU A 1 153 ? 10.315 0.500 6.927 1.00 94.88 153 LEU A O 1
ATOM 1154 N N . LEU A 1 154 ? 8.734 2.076 7.202 1.00 92.69 154 LEU A N 1
ATOM 1155 C CA . LEU A 1 154 ? 8.689 2.474 5.796 1.00 92.69 154 LEU A CA 1
ATOM 1156 C C . LEU A 1 154 ? 9.943 3.211 5.313 1.00 92.69 154 LEU A C 1
ATOM 1158 O O . LEU A 1 154 ? 10.127 3.328 4.100 1.00 92.69 154 LEU A O 1
ATOM 1162 N N . THR A 1 155 ? 10.810 3.689 6.209 1.00 92.62 155 THR A N 1
ATOM 1163 C CA . THR A 1 155 ? 12.072 4.336 5.819 1.00 92.62 155 THR A CA 1
ATOM 1164 C C . THR A 1 155 ? 13.189 3.337 5.539 1.00 92.62 155 THR A C 1
ATOM 1166 O O . THR A 1 155 ? 14.243 3.736 5.034 1.00 92.62 155 THR A O 1
ATOM 1169 N N . TRP A 1 156 ? 12.976 2.045 5.824 1.00 94.81 156 TRP A N 1
ATOM 1170 C CA . TRP A 1 156 ? 14.031 1.049 5.721 1.00 94.81 156 TRP A CA 1
ATOM 1171 C C . TRP A 1 156 ? 14.600 0.945 4.304 1.00 94.81 156 TRP A C 1
ATOM 1173 O O . TRP A 1 156 ? 13.881 0.811 3.303 1.00 94.81 156 TRP A O 1
ATOM 1183 N N . LYS A 1 157 ? 15.933 0.947 4.251 1.00 93.62 157 LYS A N 1
ATOM 1184 C CA . LYS A 1 157 ? 16.719 0.809 3.033 1.00 93.62 157 LYS A CA 1
ATOM 1185 C C . LYS A 1 157 ? 17.640 -0.397 3.117 1.00 93.62 157 LYS A C 1
ATOM 1187 O O . LYS A 1 157 ? 18.252 -0.653 4.154 1.00 93.62 157 LYS A O 1
ATOM 1192 N N . SER A 1 158 ? 17.808 -1.082 1.991 1.00 93.12 158 SER A N 1
ATOM 1193 C CA . SER A 1 158 ? 18.941 -1.996 1.828 1.00 93.12 158 SER A CA 1
ATOM 1194 C C . SER A 1 158 ? 20.262 -1.218 1.958 1.00 93.12 158 SER A C 1
ATOM 1196 O O . SER A 1 158 ? 20.348 -0.103 1.438 1.00 93.12 158 SER A O 1
ATOM 1198 N N . PRO A 1 159 ? 21.317 -1.795 2.572 1.00 91.75 159 PRO A N 1
ATOM 1199 C CA . PRO A 1 159 ? 22.650 -1.184 2.603 1.00 91.75 159 PRO A CA 1
ATOM 1200 C C . PRO A 1 159 ? 23.211 -0.887 1.207 1.00 91.75 159 PRO A C 1
ATOM 1202 O O . PRO A 1 159 ? 23.998 0.038 1.026 1.00 91.75 159 PRO A O 1
ATOM 1205 N N . GLN A 1 160 ? 22.812 -1.684 0.215 1.00 91.00 160 GLN A N 1
ATOM 1206 C CA . GLN A 1 160 ? 23.156 -1.470 -1.184 1.00 91.00 160 GLN A CA 1
ATOM 1207 C C . GLN A 1 160 ? 22.016 -0.733 -1.886 1.00 91.00 160 GLN A C 1
ATOM 1209 O O . GLN A 1 160 ? 20.888 -1.236 -1.932 1.00 91.00 160 GLN A O 1
ATOM 1214 N N . MET A 1 161 ? 22.332 0.441 -2.437 1.00 88.19 161 MET A N 1
ATOM 1215 C CA . MET A 1 161 ? 21.415 1.233 -3.254 1.00 88.19 161 MET A CA 1
ATOM 1216 C C . MET A 1 161 ? 21.090 0.486 -4.559 1.00 88.19 161 MET A C 1
ATOM 1218 O O . MET A 1 161 ? 22.028 0.049 -5.234 1.00 88.19 161 MET A O 1
ATOM 1222 N N . PRO A 1 162 ? 19.804 0.364 -4.939 1.00 88.44 162 PRO A N 1
ATOM 1223 C CA . PRO A 1 162 ? 19.420 -0.246 -6.206 1.00 88.44 162 PRO A CA 1
ATOM 1224 C C . PRO A 1 162 ? 20.022 0.495 -7.405 1.00 88.44 162 PRO A C 1
ATOM 1226 O O . PRO A 1 162 ? 19.963 1.718 -7.480 1.00 88.44 162 PRO A O 1
ATOM 1229 N N . ARG A 1 163 ? 20.552 -0.249 -8.375 1.00 86.94 163 ARG A N 1
ATOM 1230 C CA . ARG A 1 163 ? 21.090 0.270 -9.647 1.00 86.94 163 ARG A CA 1
ATOM 1231 C C . ARG A 1 163 ? 20.263 -0.155 -10.857 1.00 86.94 163 ARG A C 1
ATOM 1233 O O . ARG A 1 163 ? 20.394 0.415 -11.936 1.00 86.94 163 ARG A O 1
ATOM 1240 N N . ALA A 1 164 ? 19.397 -1.149 -10.675 1.00 84.81 164 ALA A N 1
ATOM 1241 C CA . ALA A 1 164 ? 18.501 -1.678 -11.694 1.00 84.81 164 ALA A CA 1
ATOM 1242 C C . ALA A 1 164 ? 17.114 -1.970 -11.107 1.00 84.81 164 ALA A C 1
ATOM 1244 O O . ALA A 1 164 ? 16.969 -2.196 -9.904 1.00 84.81 164 ALA A O 1
ATOM 1245 N N . ARG A 1 165 ? 16.081 -2.037 -11.963 1.00 82.31 165 ARG A N 1
ATOM 1246 C CA . ARG A 1 165 ? 14.693 -2.325 -11.539 1.00 82.31 165 ARG A CA 1
ATOM 1247 C C . ARG A 1 165 ? 14.572 -3.604 -10.716 1.00 82.31 165 ARG A C 1
ATOM 1249 O O . ARG A 1 165 ? 13.840 -3.624 -9.732 1.00 82.31 165 ARG A O 1
ATOM 1256 N N . LEU A 1 166 ? 15.306 -4.653 -11.089 1.00 85.38 166 LEU A N 1
ATOM 1257 C CA . LEU A 1 166 ? 15.266 -5.938 -10.389 1.00 85.38 166 LEU A CA 1
ATOM 1258 C C . LEU A 1 166 ? 15.732 -5.825 -8.927 1.00 85.38 166 LEU A C 1
ATOM 1260 O O . LEU A 1 166 ? 15.260 -6.565 -8.068 1.00 85.38 166 LEU A O 1
ATOM 1264 N N . GLU A 1 167 ? 16.620 -4.880 -8.619 1.00 89.12 167 GLU A N 1
ATOM 1265 C CA . GLU A 1 167 ? 17.164 -4.677 -7.272 1.00 89.12 167 GLU A CA 1
ATOM 1266 C C . GLU A 1 167 ? 16.194 -3.933 -6.342 1.00 89.12 167 GLU A C 1
ATOM 1268 O O . GLU A 1 167 ? 16.364 -3.963 -5.124 1.00 89.12 167 GLU A O 1
ATOM 1273 N N . LEU A 1 168 ? 15.111 -3.349 -6.872 1.00 88.12 168 LEU A N 1
ATOM 1274 C CA . LEU A 1 168 ? 14.046 -2.718 -6.077 1.00 88.12 168 LEU A CA 1
ATOM 1275 C C . LEU A 1 168 ? 13.312 -3.712 -5.162 1.00 88.12 168 LEU A C 1
ATOM 1277 O O . LEU A 1 168 ? 12.568 -3.315 -4.264 1.00 88.12 168 LEU A O 1
ATOM 1281 N N . ARG A 1 169 ? 13.505 -5.019 -5.361 1.00 89.06 169 ARG A N 1
ATOM 1282 C CA . ARG A 1 169 ? 13.043 -6.059 -4.432 1.00 89.06 169 ARG A CA 1
ATOM 1283 C C . ARG A 1 169 ? 13.775 -6.048 -3.086 1.00 89.06 169 ARG A C 1
ATOM 1285 O O . ARG A 1 169 ? 13.296 -6.635 -2.122 1.00 89.06 169 ARG A O 1
ATOM 1292 N N . ASN A 1 170 ? 14.922 -5.379 -3.010 1.00 92.25 170 ASN A N 1
ATOM 1293 C CA . ASN A 1 170 ? 15.781 -5.406 -1.833 1.00 92.25 170 ASN A CA 1
ATOM 1294 C C . ASN A 1 170 ? 15.483 -4.287 -0.833 1.00 92.25 170 ASN A C 1
ATOM 1296 O O . ASN A 1 170 ? 15.968 -4.374 0.283 1.00 92.25 170 ASN A O 1
ATOM 1300 N N . THR A 1 171 ? 14.719 -3.251 -1.195 1.00 92.19 171 THR A N 1
ATOM 1301 C CA . THR A 1 171 ? 14.536 -2.043 -0.368 1.00 92.19 171 THR A CA 1
ATOM 1302 C C . THR A 1 171 ? 13.059 -1.650 -0.249 1.00 92.19 171 THR A C 1
ATOM 1304 O O . THR A 1 171 ? 12.305 -1.859 -1.201 1.00 92.19 171 THR A O 1
ATOM 1307 N N . ILE A 1 172 ? 12.632 -1.107 0.899 1.00 91.12 172 ILE A N 1
ATOM 1308 C CA . ILE A 1 172 ? 11.267 -0.569 1.078 1.00 91.12 172 ILE A CA 1
ATOM 1309 C C . ILE A 1 172 ? 11.233 0.870 0.564 1.00 91.12 172 ILE A C 1
ATOM 1311 O O . ILE A 1 172 ? 10.505 1.174 -0.382 1.00 91.12 172 ILE A O 1
ATOM 1315 N N . GLN A 1 173 ? 12.073 1.735 1.136 1.00 91.69 173 GLN A N 1
ATOM 1316 C CA . GLN A 1 173 ? 12.259 3.089 0.636 1.00 91.69 173 GLN A CA 1
ATOM 1317 C C . GLN A 1 173 ? 13.285 3.078 -0.499 1.00 91.69 173 GLN A C 1
ATOM 1319 O O . GLN A 1 173 ? 14.386 2.541 -0.363 1.00 91.69 173 GLN A O 1
ATOM 1324 N N . VAL A 1 174 ? 12.936 3.692 -1.622 1.00 90.25 174 VAL A N 1
ATOM 1325 C CA . VAL A 1 174 ? 13.835 3.902 -2.755 1.00 90.25 174 VAL A CA 1
ATOM 1326 C C . VAL A 1 174 ? 14.182 5.380 -2.787 1.00 90.25 174 VAL A C 1
ATOM 1328 O O . VAL A 1 174 ? 13.295 6.225 -2.925 1.00 90.25 174 VAL A O 1
ATOM 1331 N N . GLU A 1 175 ? 15.461 5.697 -2.620 1.00 90.69 175 GLU A N 1
ATOM 1332 C CA . GLU A 1 175 ? 15.944 7.059 -2.847 1.00 90.69 175 GLU A CA 1
ATOM 1333 C C . GLU A 1 175 ? 15.875 7.392 -4.342 1.00 90.69 175 GLU A C 1
ATOM 1335 O O . GLU A 1 175 ? 15.995 6.481 -5.163 1.00 90.69 175 GLU A O 1
ATOM 1340 N N . PRO A 1 176 ? 15.659 8.665 -4.707 1.00 91.06 176 PRO A N 1
ATOM 1341 C CA . PRO A 1 176 ? 15.597 9.082 -6.095 1.00 91.06 176 PRO A CA 1
ATOM 1342 C C . PRO A 1 176 ? 16.840 8.635 -6.857 1.00 91.06 176 PRO A C 1
ATOM 1344 O O . PRO A 1 176 ? 17.962 9.001 -6.513 1.00 91.06 176 PRO A O 1
ATOM 1347 N N . LEU A 1 177 ? 16.630 7.850 -7.905 1.00 88.88 177 LEU A N 1
ATOM 1348 C CA . LEU A 1 177 ? 17.695 7.362 -8.767 1.00 88.88 177 LEU A CA 1
ATOM 1349 C C . LEU A 1 177 ? 17.218 7.294 -10.212 1.00 88.88 177 LEU A C 1
ATOM 1351 O O . LEU A 1 177 ? 16.038 7.069 -10.491 1.00 88.88 177 LEU A O 1
ATOM 1355 N N . THR A 1 178 ? 18.142 7.474 -11.145 1.00 86.31 178 THR A N 1
ATOM 1356 C CA . THR A 1 178 ? 17.861 7.300 -12.567 1.00 86.31 178 THR A CA 1
ATOM 1357 C C . THR A 1 178 ? 18.017 5.828 -12.915 1.00 86.31 178 THR A C 1
ATOM 1359 O O . THR A 1 178 ? 19.092 5.246 -12.776 1.00 86.31 178 THR A O 1
ATOM 1362 N N . ILE A 1 179 ? 16.931 5.203 -13.355 1.00 74.44 179 ILE A N 1
ATOM 1363 C CA . ILE A 1 179 ? 16.957 3.821 -13.834 1.00 74.44 179 ILE A CA 1
ATOM 1364 C C . ILE A 1 179 ? 17.294 3.839 -15.324 1.00 74.44 179 ILE A C 1
ATOM 1366 O O . ILE A 1 179 ? 16.715 4.624 -16.072 1.00 74.44 179 ILE A O 1
ATOM 1370 N N . GLN A 1 180 ? 18.182 2.947 -15.775 1.00 70.38 180 GLN A N 1
ATOM 1371 C CA . GLN A 1 180 ? 18.472 2.783 -17.205 1.00 70.38 180 GLN A CA 1
ATOM 1372 C C . GLN A 1 180 ? 17.176 2.623 -18.021 1.00 70.38 180 GLN A C 1
ATOM 1374 O O . GLN A 1 180 ? 16.331 1.785 -17.704 1.00 70.38 180 GLN A O 1
ATOM 1379 N N . GLY A 1 181 ? 17.021 3.447 -19.063 1.00 66.88 181 GLY A N 1
ATOM 1380 C CA . GLY A 1 181 ? 15.823 3.486 -19.911 1.00 66.88 181 GLY A CA 1
ATOM 1381 C C . GLY A 1 181 ? 14.734 4.474 -19.468 1.00 66.88 181 GLY A C 1
ATOM 1382 O O . GLY A 1 181 ? 13.724 4.585 -20.153 1.00 66.88 181 GLY A O 1
ATOM 1383 N N . SER A 1 182 ? 14.928 5.203 -18.364 1.00 67.81 182 SER A N 1
ATOM 1384 C CA . SER A 1 182 ? 14.072 6.317 -17.929 1.00 67.81 182 SER A CA 1
ATOM 1385 C C . SER A 1 182 ? 14.838 7.635 -18.024 1.00 67.81 182 SER A C 1
ATOM 1387 O O . SER A 1 182 ? 15.991 7.694 -17.599 1.00 67.81 182 SER A O 1
ATOM 1389 N N . GLN A 1 183 ? 14.207 8.690 -18.552 1.00 71.88 183 GLN A N 1
ATOM 1390 C CA . GLN A 1 183 ? 14.740 10.057 -18.434 1.00 71.88 183 GLN A CA 1
ATOM 1391 C C . GLN A 1 183 ? 14.397 10.700 -17.080 1.00 71.88 183 GLN A C 1
ATOM 1393 O O . GLN A 1 183 ? 15.052 11.655 -16.677 1.00 71.88 183 GLN A O 1
ATOM 1398 N N . ASP A 1 184 ? 13.437 10.122 -16.352 1.00 81.56 184 ASP A N 1
ATOM 1399 C CA . ASP A 1 184 ? 12.968 10.617 -15.060 1.00 81.56 184 ASP A CA 1
ATOM 1400 C C . ASP A 1 184 ? 13.541 9.825 -13.879 1.00 81.56 184 ASP A C 1
ATOM 1402 O O . ASP A 1 184 ? 13.939 8.656 -14.005 1.00 81.56 184 ASP A O 1
ATOM 1406 N N . PHE A 1 185 ? 13.520 10.456 -12.703 1.00 86.12 185 PHE A N 1
ATOM 1407 C CA . PHE A 1 185 ? 13.846 9.818 -11.433 1.00 86.12 185 PHE A CA 1
ATOM 1408 C C . PHE A 1 185 ? 12.783 8.795 -11.030 1.00 86.12 185 PHE A C 1
ATOM 1410 O O . PHE A 1 185 ? 11.580 9.042 -11.103 1.00 86.12 185 PHE A O 1
ATOM 1417 N N . TYR A 1 186 ? 13.244 7.667 -10.503 1.00 85.56 186 TYR A N 1
ATOM 1418 C CA . TYR A 1 186 ? 12.419 6.700 -9.801 1.00 85.56 186 TYR A CA 1
ATOM 1419 C C . TYR A 1 186 ? 12.729 6.761 -8.306 1.00 85.56 186 TYR A C 1
ATOM 1421 O O . TYR A 1 186 ? 13.892 6.783 -7.910 1.00 85.56 186 TYR A O 1
ATOM 1429 N N . GLY A 1 187 ? 11.699 6.756 -7.466 1.00 88.44 187 GLY A N 1
ATOM 1430 C CA . GLY A 1 187 ? 11.867 6.778 -6.019 1.00 88.44 187 GLY A CA 1
ATOM 1431 C C . GLY A 1 187 ? 10.541 6.669 -5.280 1.00 88.44 187 GLY A C 1
ATOM 1432 O O . GLY A 1 187 ? 9.463 6.807 -5.863 1.00 88.44 187 GLY A O 1
ATOM 1433 N N . THR A 1 188 ? 10.617 6.426 -3.976 1.00 87.94 188 THR A N 1
ATOM 1434 C CA . THR A 1 188 ? 9.441 6.428 -3.103 1.00 87.94 188 THR A CA 1
ATOM 1435 C C . THR A 1 188 ? 8.988 7.866 -2.898 1.00 87.94 188 THR A C 1
ATOM 1437 O O . THR A 1 188 ? 9.602 8.602 -2.137 1.00 87.94 188 THR A O 1
ATOM 1440 N N . ARG A 1 189 ? 7.911 8.288 -3.560 1.00 87.56 189 ARG A N 1
ATOM 1441 C CA . ARG A 1 189 ? 7.367 9.644 -3.386 1.00 87.56 189 ARG A CA 1
ATOM 1442 C C . ARG A 1 189 ? 6.588 9.792 -2.079 1.00 87.56 189 ARG A C 1
ATOM 1444 O O . ARG A 1 189 ? 6.768 10.782 -1.379 1.00 87.56 189 ARG A O 1
ATOM 1451 N N . LEU A 1 190 ? 5.737 8.814 -1.773 1.00 89.25 190 LEU A N 1
ATOM 1452 C CA . LEU A 1 190 ? 4.759 8.857 -0.686 1.00 89.25 190 LEU A CA 1
ATOM 1453 C C . LEU A 1 190 ? 4.888 7.638 0.229 1.00 89.25 190 LEU A C 1
ATOM 1455 O O . LEU A 1 190 ? 5.287 6.553 -0.198 1.00 89.25 190 LEU A O 1
ATOM 1459 N N . SER A 1 191 ? 4.499 7.830 1.481 1.00 89.88 191 SER A N 1
ATOM 1460 C CA . SER A 1 191 ? 4.310 6.792 2.489 1.00 89.88 191 SER A CA 1
ATOM 1461 C C . SER A 1 191 ? 2.970 7.028 3.174 1.00 89.88 191 SER A C 1
ATOM 1463 O O . SER A 1 191 ? 2.680 8.163 3.534 1.00 89.88 191 SER A O 1
ATOM 1465 N N . THR A 1 192 ? 2.178 5.983 3.394 1.00 91.56 192 THR A N 1
ATOM 1466 C CA . THR A 1 192 ? 0.807 6.123 3.909 1.00 91.56 192 THR A CA 1
ATOM 1467 C C . THR A 1 192 ? 0.567 5.146 5.047 1.00 91.56 192 THR A C 1
ATOM 1469 O O . THR A 1 192 ? 0.795 3.964 4.863 1.00 91.56 192 THR A O 1
ATOM 1472 N N . VAL A 1 193 ? 0.074 5.584 6.198 1.00 91.50 193 VAL A N 1
ATOM 1473 C CA . VAL A 1 193 ? -0.325 4.696 7.300 1.00 91.50 193 VAL A CA 1
ATOM 1474 C C . VAL A 1 193 ? -1.812 4.871 7.551 1.00 91.50 193 VAL A C 1
ATOM 1476 O O . VAL A 1 193 ? -2.284 6.001 7.675 1.00 91.50 193 VAL A O 1
ATOM 1479 N N . ILE A 1 194 ? -2.531 3.752 7.646 1.00 91.00 194 ILE A N 1
ATOM 1480 C CA . ILE A 1 194 ? -3.952 3.733 7.989 1.00 91.00 194 ILE A CA 1
ATOM 1481 C C . ILE A 1 194 ? -4.153 2.848 9.197 1.00 91.00 194 ILE A C 1
ATOM 1483 O O . ILE A 1 194 ? -3.754 1.682 9.215 1.00 91.00 194 ILE A O 1
ATOM 1487 N N . LEU A 1 195 ? -4.771 3.429 10.216 1.00 91.12 195 LEU A N 1
ATOM 1488 C CA . LEU A 1 195 ? -5.145 2.739 11.433 1.00 91.12 195 LEU A CA 1
ATOM 1489 C C . LEU A 1 195 ? -6.659 2.739 11.528 1.00 91.12 195 LEU A C 1
ATOM 1491 O O . LEU A 1 195 ? -7.271 3.800 11.634 1.00 91.12 195 LEU A O 1
ATOM 1495 N N . VAL A 1 196 ? -7.242 1.544 11.539 1.00 88.69 196 VAL A N 1
ATOM 1496 C CA . VAL A 1 196 ? -8.678 1.360 11.752 1.00 88.69 196 VAL A CA 1
ATOM 1497 C C . VAL A 1 196 ? -8.909 0.648 13.074 1.00 88.69 196 VAL A C 1
ATOM 1499 O O . VAL A 1 196 ? -8.432 -0.473 13.317 1.00 88.69 196 VAL A O 1
ATOM 1502 N N . LYS A 1 197 ? -9.632 1.324 13.965 1.00 86.00 197 LYS A N 1
ATOM 1503 C CA . LYS A 1 197 ? -10.030 0.782 15.261 1.00 86.00 197 LYS A CA 1
ATOM 1504 C C . LYS A 1 197 ? -11.322 -0.017 15.140 1.00 86.00 197 LYS A C 1
ATOM 1506 O O . LYS A 1 197 ? -12.149 0.204 14.263 1.00 86.00 197 LYS A O 1
ATOM 1511 N N . ARG A 1 198 ? -11.537 -0.921 16.100 1.00 83.12 198 ARG A N 1
ATOM 1512 C CA . ARG A 1 198 ? -12.759 -1.743 16.179 1.00 83.12 198 ARG A CA 1
ATOM 1513 C C . ARG A 1 198 ? -14.033 -0.920 16.401 1.00 83.12 198 ARG A C 1
ATOM 1515 O O . ARG A 1 198 ? -15.112 -1.397 16.095 1.00 83.12 198 ARG A O 1
ATOM 1522 N N . ASN A 1 199 ? -13.917 0.300 16.919 1.00 82.12 199 ASN A N 1
ATOM 1523 C CA . ASN A 1 199 ? -15.038 1.230 17.082 1.00 82.12 199 ASN A CA 1
ATOM 1524 C C . ASN A 1 199 ? -15.315 2.068 15.812 1.00 82.12 199 ASN A C 1
ATOM 1526 O O . ASN A 1 199 ? -16.110 3.008 15.867 1.00 82.12 199 ASN A O 1
ATOM 1530 N N . GLY A 1 200 ? -14.624 1.776 14.703 1.00 83.19 200 GLY A N 1
ATOM 1531 C CA . GLY A 1 200 ? -14.766 2.470 13.427 1.00 83.19 200 GLY A CA 1
ATOM 1532 C C . GLY A 1 200 ? -14.012 3.792 13.312 1.00 83.19 200 GLY A C 1
ATOM 1533 O O . GLY A 1 200 ? -14.088 4.417 12.261 1.00 83.19 200 GLY A O 1
ATOM 1534 N N . GLU A 1 201 ? -13.284 4.239 14.341 1.00 89.06 201 GLU A N 1
ATOM 1535 C CA . GLU A 1 201 ? -12.397 5.399 14.200 1.00 89.06 201 GLU A CA 1
ATOM 1536 C C . GLU A 1 201 ? -11.229 5.068 13.268 1.00 89.06 201 GLU A C 1
ATOM 1538 O O . GLU A 1 201 ? -10.547 4.051 13.450 1.00 89.06 201 GLU A O 1
ATOM 1543 N N . VAL A 1 202 ? -10.981 5.956 12.305 1.00 89.62 202 VAL A N 1
ATOM 1544 C CA . VAL A 1 202 ? -9.892 5.836 11.339 1.00 89.62 202 VAL A CA 1
ATOM 1545 C C . VAL A 1 202 ? -8.936 7.014 11.462 1.00 89.62 202 VAL A C 1
ATOM 1547 O O . VAL A 1 202 ? -9.352 8.174 11.510 1.00 89.62 202 VAL A O 1
ATOM 1550 N N . LEU A 1 203 ? -7.643 6.699 11.472 1.00 91.88 203 LEU A N 1
ATOM 1551 C CA . LEU A 1 203 ? -6.560 7.645 11.247 1.00 91.88 203 LEU A CA 1
ATOM 1552 C C . LEU A 1 203 ? -5.881 7.305 9.924 1.00 91.88 203 LEU A C 1
ATOM 1554 O O . LEU A 1 203 ? -5.324 6.220 9.773 1.00 91.88 203 LEU A O 1
ATOM 1558 N N . PHE A 1 204 ? -5.882 8.259 9.002 1.00 93.31 204 PHE A N 1
ATOM 1559 C CA . PHE A 1 204 ? -5.109 8.207 7.773 1.00 93.31 204 PHE A CA 1
ATOM 1560 C C . PHE A 1 204 ? -4.013 9.258 7.830 1.00 93.31 204 PHE A C 1
ATOM 1562 O O . PHE A 1 204 ? -4.291 10.438 8.051 1.00 93.31 204 PHE A O 1
ATOM 1569 N N . ILE A 1 205 ? -2.774 8.846 7.588 1.00 92.56 205 ILE A N 1
ATOM 1570 C CA . ILE A 1 205 ? -1.645 9.761 7.454 1.00 92.56 205 ILE A CA 1
ATOM 1571 C C . ILE A 1 205 ? -0.921 9.452 6.154 1.00 92.56 205 ILE A C 1
ATOM 1573 O O . ILE A 1 205 ? -0.551 8.309 5.901 1.00 92.56 205 ILE A O 1
ATOM 1577 N N . GLU A 1 206 ? -0.639 10.480 5.366 1.00 93.06 206 GLU A N 1
ATOM 1578 C CA . GLU A 1 206 ? 0.247 10.392 4.213 1.00 93.06 206 GLU A CA 1
ATOM 1579 C C . GLU A 1 206 ? 1.411 11.371 4.358 1.00 93.06 206 GLU A C 1
ATOM 1581 O O . GLU A 1 206 ? 1.225 12.553 4.648 1.00 93.06 206 GLU A O 1
ATOM 1586 N N . ARG A 1 207 ? 2.627 10.874 4.139 1.00 89.56 207 ARG A N 1
ATOM 1587 C CA . ARG A 1 207 ? 3.869 11.640 4.171 1.00 89.56 207 ARG A CA 1
ATOM 1588 C C . ARG A 1 207 ? 4.489 11.672 2.795 1.00 89.56 207 ARG A C 1
ATOM 1590 O O . ARG A 1 207 ? 4.765 10.626 2.204 1.00 89.56 207 ARG A O 1
ATOM 1597 N N . ASP A 1 208 ? 4.800 12.875 2.336 1.00 89.31 208 ASP A N 1
ATOM 1598 C CA . ASP A 1 208 ? 5.776 13.023 1.272 1.00 89.31 208 ASP A CA 1
ATOM 1599 C C . ASP A 1 208 ? 7.143 12.569 1.801 1.00 89.31 208 ASP A C 1
ATOM 1601 O O . ASP A 1 208 ? 7.563 12.929 2.902 1.00 89.31 208 ASP A O 1
ATOM 1605 N N . ARG A 1 209 ? 7.836 11.743 1.022 1.00 86.94 209 ARG A N 1
ATOM 1606 C CA . ARG A 1 209 ? 9.234 11.373 1.266 1.00 86.94 209 ARG A CA 1
ATOM 1607 C C . ARG A 1 209 ? 10.138 12.214 0.387 1.00 86.94 209 ARG A C 1
ATOM 1609 O O . ARG A 1 209 ? 11.029 12.882 0.896 1.00 86.94 209 ARG A O 1
ATOM 1616 N N . TRP A 1 210 ? 9.844 12.257 -0.909 1.00 87.38 210 TRP A N 1
ATOM 1617 C CA . TRP A 1 210 ? 10.584 13.047 -1.885 1.00 87.38 210 TRP A CA 1
ATOM 1618 C C . TRP A 1 210 ? 9.626 13.904 -2.712 1.00 87.38 210 TRP A C 1
ATOM 1620 O O . TRP A 1 210 ? 8.610 13.414 -3.204 1.00 87.38 210 TRP A O 1
ATOM 1630 N N . LYS A 1 211 ? 9.965 15.184 -2.874 1.00 87.81 211 LYS A N 1
ATOM 1631 C CA . LYS A 1 211 ? 9.272 16.146 -3.741 1.00 87.81 211 LYS A CA 1
ATOM 1632 C C . LYS A 1 211 ? 10.164 16.506 -4.906 1.00 87.81 211 LYS A C 1
ATOM 1634 O O . LYS A 1 211 ? 11.379 16.499 -4.769 1.00 87.81 211 LYS A O 1
ATOM 1639 N N . PHE A 1 212 ? 9.560 16.844 -6.034 1.00 87.19 212 PHE A N 1
ATOM 1640 C CA . PHE A 1 212 ? 10.291 17.323 -7.195 1.00 87.19 212 PHE A CA 1
ATOM 1641 C C . PHE A 1 212 ? 10.153 18.842 -7.263 1.00 87.19 212 PHE A C 1
ATOM 1643 O O . PHE A 1 212 ? 9.045 19.345 -7.446 1.00 87.19 212 PHE A O 1
ATOM 1650 N N . VAL A 1 213 ? 11.257 19.555 -7.049 1.00 88.56 213 VAL A N 1
ATOM 1651 C CA . VAL A 1 213 ? 11.322 21.021 -7.061 1.00 88.56 213 VAL A CA 1
ATOM 1652 C C . VAL A 1 213 ? 12.413 21.418 -8.043 1.00 88.56 213 VAL A C 1
ATOM 1654 O O . VAL A 1 213 ? 13.542 20.947 -7.930 1.00 88.56 213 VAL A O 1
ATOM 1657 N N . ASP A 1 214 ? 12.050 22.218 -9.046 1.00 88.88 214 ASP A N 1
ATOM 1658 C CA . ASP A 1 214 ? 12.963 22.732 -10.075 1.00 88.88 214 ASP A CA 1
ATOM 1659 C C . ASP A 1 214 ? 13.844 21.649 -10.728 1.00 88.88 214 ASP A C 1
ATOM 1661 O O . ASP A 1 214 ? 15.057 21.790 -10.872 1.00 88.88 214 ASP A O 1
ATOM 1665 N N . GLY A 1 215 ? 13.240 20.514 -11.094 1.00 85.19 215 GLY A N 1
ATOM 1666 C CA . GLY A 1 215 ? 13.959 19.414 -11.745 1.00 85.19 215 GLY A CA 1
ATOM 1667 C C . GLY A 1 215 ? 14.771 18.521 -10.799 1.00 85.19 215 GLY A C 1
ATOM 1668 O O . GLY A 1 215 ? 15.424 17.586 -11.262 1.00 85.19 215 GLY A O 1
ATOM 1669 N N . THR A 1 216 ? 14.734 18.778 -9.488 1.00 89.00 216 THR A N 1
ATOM 1670 C CA . THR A 1 216 ? 15.548 18.072 -8.493 1.00 89.00 216 THR A CA 1
ATOM 1671 C C . THR A 1 216 ? 14.672 17.401 -7.435 1.00 89.00 216 THR A C 1
ATOM 1673 O O . THR A 1 216 ? 13.766 18.034 -6.881 1.00 89.00 216 THR A O 1
ATOM 1676 N N . PRO A 1 217 ? 14.919 16.121 -7.104 1.00 90.94 217 PRO A N 1
ATOM 1677 C CA . PRO A 1 217 ? 14.228 15.480 -6.006 1.00 90.94 217 PRO A CA 1
ATOM 1678 C C . PRO A 1 217 ? 14.826 15.924 -4.662 1.00 90.94 217 PRO A C 1
ATOM 1680 O O . PRO A 1 217 ? 16.011 15.729 -4.396 1.00 90.94 217 PRO A O 1
ATOM 1683 N N . ILE A 1 218 ? 13.994 16.492 -3.794 1.00 92.25 218 ILE A N 1
ATOM 1684 C CA . ILE A 1 218 ? 14.364 16.949 -2.452 1.00 92.25 218 ILE A CA 1
ATOM 1685 C C . ILE A 1 218 ? 13.618 16.150 -1.385 1.00 92.25 218 ILE A C 1
ATOM 1687 O O . ILE A 1 218 ? 12.458 15.767 -1.576 1.00 92.25 218 ILE A O 1
ATOM 1691 N N . LEU A 1 219 ? 14.278 15.895 -0.255 1.00 89.88 219 LEU A N 1
ATOM 1692 C CA . LEU A 1 219 ? 13.629 15.257 0.885 1.00 89.88 219 LEU A CA 1
ATOM 1693 C C . LEU A 1 219 ? 12.538 16.193 1.414 1.00 89.88 219 LEU A C 1
ATOM 1695 O O . LEU A 1 219 ? 12.755 17.393 1.574 1.00 89.88 219 LEU A O 1
ATOM 1699 N N . SER A 1 220 ? 11.351 15.649 1.648 1.00 87.75 220 SER A N 1
ATOM 1700 C CA . SER A 1 220 ? 10.221 16.439 2.127 1.00 87.75 220 SER A CA 1
ATOM 1701 C C . SER A 1 220 ? 10.307 16.688 3.624 1.00 87.75 220 SER A C 1
ATOM 1703 O O . SER A 1 220 ? 10.695 15.807 4.390 1.00 87.75 220 SER A O 1
ATOM 1705 N N . ASP A 1 221 ? 9.887 17.882 4.035 1.00 82.81 221 ASP A N 1
ATOM 1706 C CA . ASP A 1 221 ? 9.726 18.220 5.443 1.00 82.81 221 ASP A CA 1
ATOM 1707 C C . ASP A 1 221 ? 8.658 17.305 6.084 1.00 82.81 221 ASP A C 1
ATOM 1709 O O . ASP A 1 221 ? 7.550 17.206 5.535 1.00 82.81 221 ASP A O 1
ATOM 1713 N N . PRO A 1 222 ? 8.940 16.647 7.226 1.00 69.88 222 PRO A N 1
ATOM 1714 C CA . PRO A 1 222 ? 7.956 15.843 7.954 1.00 69.88 222 PRO A CA 1
ATOM 1715 C C . PRO A 1 222 ? 6.649 16.584 8.277 1.00 69.88 222 PRO A C 1
ATOM 1717 O O . PRO A 1 222 ? 5.591 15.961 8.332 1.00 69.88 222 PRO A O 1
ATOM 1720 N N . SER A 1 223 ? 6.695 17.910 8.440 1.00 75.56 223 SER A N 1
ATOM 1721 C CA . SER A 1 223 ? 5.519 18.760 8.671 1.00 75.56 223 SER A CA 1
ATOM 1722 C C . SER A 1 223 ? 4.567 18.834 7.476 1.00 75.56 223 SER A C 1
ATOM 1724 O O . SER A 1 223 ? 3.417 19.228 7.637 1.00 75.56 223 SER A O 1
ATOM 1726 N N . SER A 1 224 ? 4.998 18.403 6.286 1.00 77.94 224 SER A N 1
ATOM 1727 C CA . SER A 1 224 ? 4.150 18.366 5.090 1.00 77.94 224 SER A CA 1
ATOM 1728 C C . SER A 1 224 ? 3.199 17.166 5.019 1.00 77.94 224 SER A C 1
ATOM 1730 O O . SER A 1 224 ? 2.564 16.938 3.984 1.00 77.94 224 SER A O 1
ATOM 1732 N N . GLN A 1 225 ? 3.093 16.400 6.110 1.00 88.62 225 GLN A N 1
ATOM 1733 C CA . GLN A 1 225 ? 2.161 15.287 6.208 1.00 88.62 225 GLN A CA 1
ATOM 1734 C C . GLN A 1 225 ? 0.704 15.749 6.116 1.00 88.62 225 GLN A C 1
ATOM 1736 O O . GLN A 1 225 ? 0.325 16.812 6.607 1.00 88.62 225 GLN A O 1
ATOM 1741 N N . ARG A 1 226 ? -0.125 14.907 5.510 1.00 92.94 226 ARG A N 1
ATOM 1742 C CA . ARG A 1 226 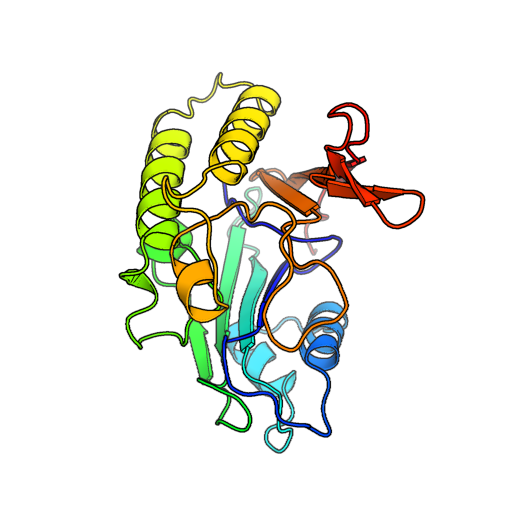? -1.576 15.063 5.464 1.00 92.94 226 ARG A CA 1
ATOM 1743 C C . ARG A 1 226 ? -2.177 14.067 6.441 1.00 92.94 226 ARG A C 1
ATOM 1745 O O . ARG A 1 226 ? -1.898 12.877 6.332 1.00 92.94 226 ARG A O 1
ATOM 1752 N N . GLU A 1 227 ? -2.967 14.555 7.390 1.00 93.88 227 GLU A N 1
ATOM 1753 C CA . GLU A 1 227 ? -3.658 13.735 8.385 1.00 93.88 227 GLU A CA 1
ATOM 1754 C C . GLU A 1 227 ? -5.167 13.920 8.230 1.00 93.88 227 GLU A C 1
ATOM 1756 O O . GLU A 1 227 ? -5.662 15.047 8.229 1.00 93.88 227 GLU A O 1
ATOM 1761 N N . PHE A 1 228 ? -5.891 12.809 8.119 1.00 94.69 228 PHE A N 1
ATOM 1762 C CA . PHE A 1 228 ? -7.346 12.784 8.065 1.00 94.69 228 PHE A CA 1
ATOM 1763 C C . PHE A 1 228 ? -7.877 11.842 9.140 1.00 94.69 228 PHE A C 1
ATOM 1765 O O . PHE A 1 228 ? -7.357 10.742 9.346 1.00 94.69 228 PHE A O 1
ATOM 1772 N N . ARG A 1 229 ? -8.933 12.286 9.822 1.00 94.06 229 ARG A N 1
ATOM 1773 C CA . ARG A 1 229 ? -9.647 11.518 10.841 1.00 94.06 229 ARG A CA 1
ATOM 1774 C C . ARG A 1 229 ? -11.118 11.485 10.487 1.00 94.06 229 ARG A C 1
ATOM 1776 O O . ARG A 1 229 ? -11.722 12.532 10.272 1.00 94.06 229 ARG A O 1
ATOM 1783 N N . PHE A 1 230 ? -11.675 10.288 10.443 1.00 91.75 230 PHE A N 1
ATOM 1784 C CA . PHE A 1 230 ? -13.082 10.059 10.139 1.00 91.75 230 PHE A CA 1
ATOM 1785 C C . PHE A 1 230 ? -13.549 8.780 10.835 1.00 91.75 230 PHE A C 1
ATOM 1787 O O . PHE A 1 230 ? -12.752 8.042 11.421 1.00 91.75 230 PHE A O 1
ATOM 1794 N N . LYS A 1 231 ? -14.859 8.545 10.824 1.00 87.31 231 LYS A N 1
ATOM 1795 C CA . LYS A 1 231 ? -15.474 7.374 11.442 1.00 87.31 231 LYS A CA 1
ATOM 1796 C C . LYS A 1 231 ? -16.257 6.613 10.386 1.00 87.31 231 LYS A C 1
ATOM 1798 O O . LYS A 1 231 ? -17.093 7.205 9.710 1.00 87.31 231 LYS A O 1
ATOM 1803 N N . LEU A 1 232 ? -15.990 5.319 10.270 1.00 80.44 232 LEU A N 1
ATOM 1804 C CA . LEU A 1 232 ? -16.777 4.433 9.422 1.00 80.44 232 LEU A CA 1
ATOM 1805 C C . LEU A 1 232 ? -18.183 4.322 10.014 1.00 80.44 232 LEU A C 1
ATOM 1807 O O . LEU A 1 232 ? -18.341 4.039 11.205 1.00 80.44 232 LEU A O 1
ATOM 1811 N N . GLN A 1 233 ? -19.197 4.587 9.194 1.00 68.81 233 GLN A N 1
ATOM 1812 C CA . GLN A 1 233 ? -20.582 4.339 9.577 1.00 68.81 233 GLN A CA 1
ATOM 1813 C C . GLN A 1 233 ? -20.797 2.822 9.626 1.00 68.81 233 GLN A C 1
ATOM 1815 O O . GLN A 1 233 ? -20.320 2.101 8.747 1.00 68.81 233 GLN A O 1
ATOM 1820 N N . GLN A 1 234 ? -21.467 2.329 10.671 1.00 56.66 234 GLN A N 1
ATOM 1821 C CA . GLN A 1 234 ? -22.021 0.978 10.616 1.00 56.66 234 GLN A CA 1
ATOM 1822 C C . GLN A 1 234 ? -23.070 0.987 9.505 1.00 56.66 234 GLN A C 1
ATOM 1824 O O . GLN A 1 234 ? -23.916 1.877 9.471 1.00 56.66 234 GLN A O 1
ATOM 1829 N N . LEU A 1 235 ? -22.947 0.053 8.566 1.00 52.22 235 LEU A N 1
ATOM 1830 C CA . LEU A 1 235 ? -24.029 -0.241 7.638 1.00 52.22 235 LEU A CA 1
ATOM 1831 C C . LEU A 1 235 ? -25.180 -0.802 8.485 1.00 52.22 235 LEU A C 1
ATOM 1833 O O . LEU A 1 235 ? -24.964 -1.783 9.202 1.00 52.22 235 LEU A O 1
ATOM 1837 N N . ASP A 1 236 ? -26.326 -0.119 8.455 1.00 45.06 236 ASP A N 1
ATOM 1838 C CA . ASP A 1 236 ? -27.590 -0.595 9.033 1.00 45.06 236 ASP A CA 1
ATOM 1839 C C . ASP A 1 236 ? -28.089 -1.864 8.318 1.00 45.06 236 ASP A C 1
ATOM 1841 O O . ASP A 1 236 ? -27.922 -1.957 7.075 1.00 45.06 236 ASP A O 1
#

Foldseek 3Di:
DFKDFDDDDAKDKDKAAADDPDDDFPDDPVQLVVLRRPDPDPDQPQVVSVVSDPQQGWAAWMKMKIWHWDPDDDAFTDTWIKIWTQLGTRRGIDIDGDDPCCRVQNDDDSHRPPPCLCVQQLNVQLSVQRVVLVVPDDPPDDPVNSVVSNVVNQVFQDPDQDAEPVCPSHTNWHDWDDHPPDPGTDTDQKTWIWDAGRRQKIKIKMDGQWDQDPNDTDGDDRVPMDIDIDGDDPDD

Radius of gyration: 18.34 Å; chains: 1; bounding box: 51×40×50 Å

Secondary structure (DSSP, 8-state):
-EEE----SSSEEEEEE--------SS-HHHHHHHHHT----S-HHHHHHHHS-TT---SSEEEEEEEEE--STT--EEEEEEEE-SSTTPPPEEEEPPHHHHHH----SSPTTTTGGGSHHHHHHHHHHHHHHHH--TT--HHHHHHHHHHHHT---SSPP-SGGGGGG-SS---EEPTT-SSEE---EEEEEEE-TTSEEEEEEEESEEEETTEEEEPPGGG-EEEEEEPPPP-